Protein AF-A0A661JUB5-F1 (afdb_monomer_lite)

Sequence (202 aa):
MKERLVYLASSESVSDSGTFIKNIDVVDPITCIDLFFSATTGATSCVDHEIHDDISKIEVIDGGDVLHSVTMIEEQALNCFEKGRFPWFDFDEGASKSVKEGCHIMFGRGNRDQEINFRPTSFKNPQLRVTYSLTISATAGFATGTGAITAIAHVLEDVSGGHKGFLMTKEHYSYSTSANAHEYIDMPVDLPYRLVMIKALL

Radius of gyration: 18.05 Å; chains: 1; bounding box: 39×47×48 Å

Foldseek 3Di:
DDKDKDWQFDFAFDFLFDKDKTWPPDQFWFFKKKKKKKFWAAQAWAPPFDQQVQWQWKFKAFPPRTQAIDGSVVQQVVCCVLVVDGDDWADDGGGGDMTMDIGMDGFDSDLADLAGTDRCVVGDIIMIMIGGRWPDDNHHTGPGRGMTMIMMTTGDPPRPDHHPYTDYYDDDDDDDDDPPDDDDDDDDDPDDDPDDDDDDDD

Structure (mmCIF, N/CA/C/O backbone):
data_AF-A0A661JUB5-F1
#
_entry.id   AF-A0A661JUB5-F1
#
loop_
_atom_site.group_PDB
_atom_site.id
_atom_site.type_symbol
_atom_site.label_atom_id
_atom_site.label_alt_id
_atom_site.label_comp_id
_atom_site.label_asym_id
_atom_site.label_entity_id
_atom_site.label_seq_id
_atom_site.pdbx_PDB_ins_code
_atom_site.Cartn_x
_atom_site.Cartn_y
_atom_site.Cartn_z
_atom_site.occupancy
_atom_site.B_iso_or_equiv
_atom_site.auth_seq_id
_atom_site.auth_comp_id
_atom_site.auth_asym_id
_atom_site.auth_atom_id
_atom_site.pdbx_PDB_model_num
ATOM 1 N N . MET A 1 1 ? -26.013 10.893 5.322 1.00 67.75 1 MET A N 1
ATOM 2 C CA . MET A 1 1 ? -24.596 10.540 5.509 1.00 67.75 1 MET A CA 1
ATOM 3 C C . MET A 1 1 ? -23.874 10.797 4.207 1.00 67.75 1 MET A C 1
ATOM 5 O O . MET A 1 1 ? -24.318 10.280 3.182 1.00 67.75 1 MET A O 1
ATOM 9 N N . LYS A 1 2 ? -22.853 11.649 4.236 1.00 80.88 2 LYS A N 1
ATOM 10 C CA . LYS A 1 2 ? -22.099 12.035 3.046 1.00 80.88 2 LYS A CA 1
ATOM 11 C C . LYS A 1 2 ? -20.703 11.439 3.132 1.00 80.88 2 LYS A C 1
ATOM 13 O O . LYS A 1 2 ? -20.102 11.387 4.199 1.00 80.88 2 LYS A O 1
ATOM 18 N N . GLU A 1 3 ? -20.253 10.940 1.996 1.00 87.88 3 GLU A N 1
ATOM 19 C CA . GLU A 1 3 ? -18.897 10.461 1.790 1.00 87.88 3 GLU A CA 1
ATOM 20 C C . GLU A 1 3 ? -18.172 11.544 0.996 1.00 87.88 3 GLU A C 1
ATOM 22 O O . GLU A 1 3 ? -18.678 12.001 -0.035 1.00 87.88 3 GLU A O 1
ATOM 27 N N . ARG A 1 4 ? -17.025 11.981 1.505 1.00 92.12 4 ARG A N 1
ATOM 28 C CA . ARG A 1 4 ? -16.157 12.975 0.882 1.00 92.12 4 ARG A CA 1
ATOM 29 C C . ARG A 1 4 ? -14.854 12.299 0.484 1.00 92.12 4 ARG A C 1
ATOM 31 O O . ARG A 1 4 ? -14.267 11.564 1.269 1.00 92.12 4 ARG A O 1
ATOM 38 N N . LEU A 1 5 ? -14.394 12.568 -0.731 1.00 93.69 5 LEU A N 1
ATOM 39 C CA . LEU A 1 5 ? -13.093 12.106 -1.201 1.00 93.69 5 LEU A CA 1
ATOM 40 C C . LEU A 1 5 ? -12.051 13.183 -0.908 1.00 93.69 5 LEU A C 1
ATOM 42 O O . LEU A 1 5 ? -12.231 14.342 -1.288 1.00 93.69 5 LEU A O 1
ATOM 46 N N . VAL A 1 6 ? -10.978 12.804 -0.222 1.00 94.62 6 VAL A N 1
ATOM 47 C CA . VAL A 1 6 ? -9.874 13.702 0.128 1.00 94.62 6 VAL A CA 1
ATOM 48 C C . VAL A 1 6 ? -8.588 13.145 -0.456 1.00 94.62 6 VAL A C 1
ATOM 50 O O . VAL A 1 6 ? -8.184 12.032 -0.137 1.00 94.62 6 VAL A O 1
ATOM 53 N N . TYR A 1 7 ? -7.924 13.923 -1.304 1.00 95.31 7 TYR A N 1
ATOM 54 C CA . TYR A 1 7 ? -6.614 13.554 -1.827 1.00 95.31 7 TYR A CA 1
ATOM 55 C C . TYR A 1 7 ? -5.561 13.724 -0.732 1.00 95.31 7 TYR A C 1
ATOM 57 O O . TYR A 1 7 ? -5.307 14.838 -0.279 1.00 95.31 7 TYR A O 1
ATOM 65 N N . LEU A 1 8 ? -4.947 12.615 -0.328 1.00 94.12 8 LEU A N 1
ATOM 66 C CA . LEU A 1 8 ? -3.727 12.619 0.478 1.00 94.12 8 LEU A CA 1
ATOM 67 C C . LEU A 1 8 ? -2.516 12.901 -0.417 1.00 94.12 8 LEU A C 1
ATOM 69 O O . LEU A 1 8 ? -1.629 13.660 -0.043 1.00 94.12 8 LEU A O 1
ATOM 73 N N . ALA A 1 9 ? -2.510 12.330 -1.621 1.00 95.50 9 ALA A N 1
ATOM 74 C CA . ALA A 1 9 ? -1.521 12.590 -2.659 1.00 95.50 9 ALA A CA 1
ATOM 75 C C . ALA A 1 9 ? -2.222 12.635 -4.017 1.00 95.50 9 ALA A C 1
ATOM 77 O O . ALA A 1 9 ? -3.106 11.819 -4.286 1.00 95.50 9 ALA A O 1
ATOM 78 N N . SER A 1 10 ? -1.840 13.579 -4.873 1.00 95.19 10 SER A N 1
ATOM 79 C CA . SER A 1 10 ? -2.444 13.762 -6.196 1.00 95.19 10 SER A CA 1
ATOM 80 C C . SER A 1 10 ? -1.369 13.700 -7.270 1.00 95.19 10 SER A C 1
ATOM 82 O O . SER A 1 10 ? -0.794 14.730 -7.615 1.00 95.19 10 SER A O 1
ATOM 84 N N . SER A 1 11 ? -1.130 12.501 -7.807 1.00 93.75 11 SER A N 1
ATOM 85 C CA . SER A 1 11 ? -0.102 12.245 -8.822 1.00 93.75 11 SER A CA 1
ATOM 86 C C . SER A 1 11 ? 1.267 12.817 -8.431 1.00 93.75 11 SER A C 1
ATOM 88 O O . SER A 1 11 ? 1.934 13.465 -9.237 1.00 93.75 11 SER A O 1
ATOM 90 N N . GLU A 1 12 ? 1.669 12.614 -7.176 1.00 96.06 12 GLU A N 1
ATOM 91 C CA . GLU A 1 12 ? 2.968 13.070 -6.685 1.00 96.06 12 GLU A CA 1
ATOM 92 C C . GLU A 1 12 ? 4.067 12.221 -7.325 1.00 96.06 12 GLU A C 1
ATOM 94 O O . GLU A 1 12 ? 4.062 10.997 -7.191 1.00 96.06 12 GLU A O 1
ATOM 99 N N . SER A 1 13 ? 4.983 12.869 -8.047 1.00 96.31 13 SER A N 1
ATOM 100 C CA . SER A 1 13 ? 6.113 12.195 -8.683 1.00 96.31 13 SER A CA 1
ATOM 101 C C . SER A 1 13 ? 7.042 11.591 -7.639 1.00 96.31 13 SER A C 1
ATOM 103 O O . SER A 1 13 ? 7.341 12.214 -6.616 1.00 96.31 13 SER A O 1
ATOM 105 N N . VAL A 1 14 ? 7.530 10.395 -7.932 1.00 96.06 14 VAL A N 1
ATOM 106 C CA . VAL A 1 14 ? 8.456 9.654 -7.082 1.00 96.06 14 VAL A CA 1
ATOM 107 C C . VAL A 1 14 ? 9.719 9.281 -7.857 1.00 96.06 14 VAL A C 1
ATOM 109 O O . VAL A 1 14 ? 9.749 9.339 -9.086 1.00 96.06 14 VAL A O 1
ATOM 112 N N . SER A 1 15 ? 10.791 8.953 -7.136 1.00 96.44 15 SER A N 1
ATOM 113 C CA . SER A 1 15 ? 12.006 8.400 -7.738 1.00 96.44 15 SER A CA 1
ATOM 114 C C . SER A 1 15 ? 11.761 6.983 -8.264 1.00 96.44 15 SER A C 1
ATOM 116 O O . SER A 1 15 ? 10.687 6.420 -8.085 1.00 96.44 15 SER A O 1
ATOM 118 N N . ASP A 1 16 ? 12.769 6.389 -8.899 1.00 95.88 16 ASP A N 1
ATOM 119 C CA . ASP A 1 16 ? 12.678 5.009 -9.393 1.00 95.88 16 ASP A CA 1
ATOM 120 C C . ASP A 1 16 ? 12.630 3.987 -8.244 1.00 95.88 16 ASP A C 1
ATOM 122 O O . ASP A 1 16 ? 12.020 2.932 -8.360 1.00 95.88 16 ASP A O 1
ATOM 126 N N . SER A 1 17 ? 13.219 4.315 -7.095 1.00 97.06 17 SER A N 1
ATOM 127 C CA . SER A 1 17 ? 13.112 3.527 -5.869 1.00 97.06 17 SER A CA 1
ATOM 128 C C . SER A 1 17 ? 13.091 4.427 -4.641 1.00 97.06 17 SER A C 1
ATOM 130 O O . SER A 1 17 ? 13.597 5.557 -4.668 1.00 97.06 17 SER A O 1
ATOM 132 N N . GLY A 1 18 ? 12.481 3.942 -3.563 1.00 96.50 18 GLY A N 1
ATOM 133 C CA . GLY A 1 18 ? 12.435 4.646 -2.289 1.00 96.50 18 GLY A CA 1
ATOM 134 C C . GLY A 1 18 ? 11.194 4.327 -1.469 1.00 96.50 18 GLY A C 1
ATOM 135 O O . GLY A 1 18 ? 10.449 3.387 -1.737 1.00 96.50 18 GLY A O 1
ATOM 136 N N . THR A 1 19 ? 10.970 5.152 -0.450 1.00 97.12 19 THR A N 1
ATOM 137 C CA . THR A 1 19 ? 9.766 5.096 0.375 1.00 97.12 19 THR A CA 1
ATOM 138 C C . THR A 1 19 ? 9.049 6.431 0.282 1.00 97.12 19 THR A C 1
ATOM 140 O O . THR A 1 19 ? 9.564 7.463 0.714 1.00 97.12 19 THR A O 1
ATOM 143 N N . PHE A 1 20 ? 7.846 6.411 -0.278 1.00 96.75 20 PHE A N 1
ATOM 144 C CA . PHE A 1 20 ? 6.928 7.535 -0.223 1.00 96.75 20 PHE A CA 1
ATOM 145 C C . PHE A 1 20 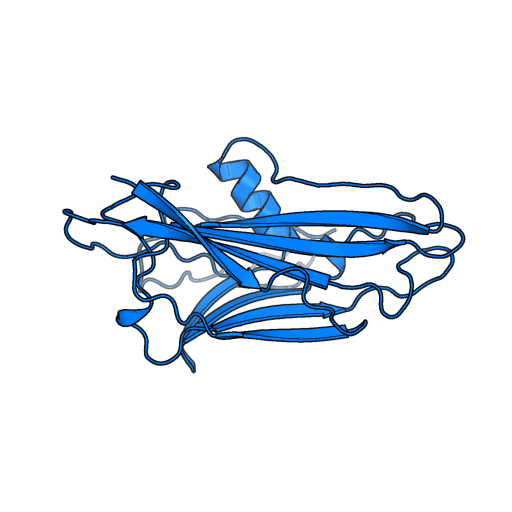? 6.308 7.595 1.168 1.00 96.75 20 PHE A C 1
ATOM 147 O O . PHE A 1 20 ? 5.826 6.582 1.670 1.00 96.75 20 PHE A O 1
ATOM 154 N N . ILE A 1 21 ? 6.326 8.770 1.793 1.00 96.31 21 ILE A N 1
ATOM 155 C CA . ILE A 1 21 ? 5.777 8.986 3.132 1.00 96.31 21 ILE A CA 1
ATOM 156 C C . ILE A 1 21 ? 4.825 10.173 3.063 1.00 96.31 21 ILE A C 1
ATOM 158 O O . ILE A 1 21 ? 5.231 11.278 2.700 1.00 96.31 21 ILE A O 1
ATOM 162 N N . LYS A 1 22 ? 3.571 9.956 3.463 1.00 95.75 22 LYS A N 1
ATOM 163 C CA . LYS A 1 22 ? 2.562 11.008 3.571 1.00 95.75 22 LYS A CA 1
ATOM 164 C C . LYS A 1 22 ? 1.885 10.964 4.931 1.00 95.75 22 LYS A C 1
ATOM 166 O O . LYS A 1 22 ? 1.398 9.918 5.346 1.00 95.75 22 LYS A O 1
ATOM 171 N N . ASN A 1 23 ? 1.820 12.104 5.609 1.00 94.62 23 ASN A N 1
ATOM 172 C CA . ASN A 1 23 ? 1.033 12.227 6.833 1.00 94.62 23 ASN A CA 1
ATOM 173 C C . ASN A 1 23 ? -0.466 12.196 6.502 1.00 94.62 23 ASN A C 1
ATOM 175 O O . ASN A 1 23 ? -0.904 12.741 5.485 1.00 94.62 23 ASN A O 1
ATOM 179 N N . ILE A 1 24 ? -1.250 11.551 7.363 1.00 93.38 24 ILE A N 1
ATOM 180 C CA . ILE A 1 24 ? -2.707 11.479 7.248 1.00 93.38 24 ILE A CA 1
ATOM 181 C C . ILE A 1 24 ? -3.306 12.567 8.145 1.00 93.38 24 ILE A C 1
ATOM 183 O O . ILE A 1 24 ? -3.726 12.311 9.269 1.00 93.38 24 ILE A O 1
ATOM 187 N N . ASP A 1 25 ? -3.369 13.794 7.628 1.00 89.06 25 ASP A N 1
ATOM 188 C CA . ASP A 1 25 ? -3.828 14.979 8.377 1.00 89.06 25 ASP A CA 1
ATOM 189 C C . ASP A 1 25 ? -5.365 15.165 8.358 1.00 89.06 25 ASP A C 1
ATOM 191 O O . ASP A 1 25 ? -5.893 16.262 8.553 1.00 89.06 25 ASP A O 1
ATOM 195 N N . VAL A 1 26 ? -6.116 14.096 8.082 1.00 90.44 26 VAL A N 1
ATOM 196 C CA . VAL A 1 26 ? -7.583 14.128 7.995 1.00 90.44 26 VAL A CA 1
ATOM 197 C C . VAL A 1 26 ? -8.188 13.993 9.392 1.00 90.44 26 VAL A C 1
ATOM 199 O O . VAL A 1 26 ? -7.844 13.091 10.140 1.00 90.44 26 VAL A O 1
ATOM 202 N N . VAL A 1 27 ? -9.121 14.874 9.748 1.00 89.94 27 VAL A N 1
ATOM 203 C CA . VAL A 1 27 ? -9.765 14.861 11.077 1.00 89.94 27 VAL A CA 1
ATOM 204 C C . VAL A 1 27 ? -10.902 13.838 11.154 1.00 89.94 27 VAL A C 1
ATOM 206 O O . VAL A 1 27 ? -11.081 13.150 12.161 1.00 89.94 27 VAL A O 1
ATOM 209 N N . ASP A 1 28 ? -11.680 13.760 10.083 1.00 91.62 28 ASP A N 1
ATOM 210 C CA . ASP A 1 28 ? -12.877 12.936 9.984 1.00 91.62 28 ASP A CA 1
ATOM 211 C C . ASP A 1 28 ? -12.535 11.437 9.804 1.00 91.62 28 ASP A C 1
ATOM 213 O O . ASP A 1 28 ? -11.459 11.102 9.298 1.00 91.62 28 ASP A O 1
ATOM 217 N N . PRO A 1 29 ? -13.438 10.508 10.174 1.00 93.00 29 PRO A N 1
ATOM 218 C CA . PRO A 1 29 ? -13.194 9.075 10.024 1.0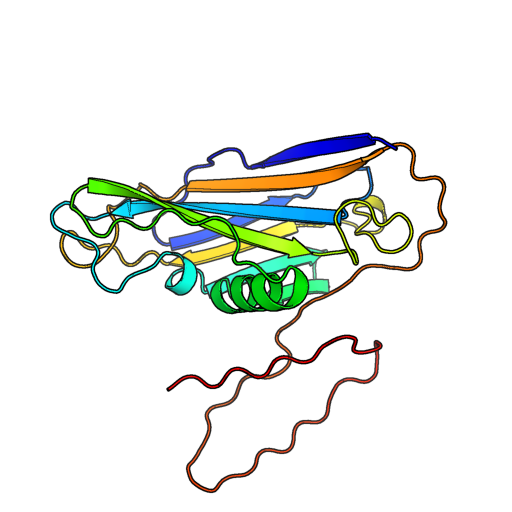0 93.00 29 PRO A CA 1
ATOM 219 C C . PRO A 1 29 ? -13.016 8.629 8.566 1.00 93.00 29 PRO A C 1
ATOM 221 O O . PRO A 1 29 ? -13.774 9.033 7.684 1.00 93.00 29 PRO A O 1
ATOM 224 N N . ILE A 1 30 ? -12.062 7.728 8.338 1.00 94.12 30 ILE A N 1
ATOM 225 C CA . ILE A 1 30 ? -11.708 7.151 7.040 1.00 94.12 30 ILE A CA 1
ATOM 226 C C . ILE A 1 30 ? -12.153 5.686 6.991 1.00 94.12 30 ILE A C 1
ATOM 228 O O . ILE A 1 30 ? -11.821 4.892 7.870 1.00 94.12 30 ILE A O 1
ATOM 232 N N . THR A 1 31 ? -12.876 5.292 5.946 1.00 93.12 31 THR A N 1
ATOM 233 C CA . THR A 1 31 ? -13.264 3.880 5.736 1.00 93.12 31 THR A CA 1
ATOM 234 C C . THR A 1 31 ? -12.336 3.131 4.796 1.00 93.12 31 THR A C 1
ATOM 236 O O . THR A 1 31 ? -12.202 1.915 4.913 1.00 93.12 31 THR A O 1
ATOM 239 N N . CYS A 1 32 ? -11.739 3.844 3.843 1.00 93.94 32 CYS A N 1
ATOM 240 C CA . CYS A 1 32 ? -10.899 3.281 2.794 1.00 93.94 32 CYS A CA 1
ATOM 241 C C . CYS A 1 32 ? -9.871 4.318 2.340 1.00 93.94 32 CYS A C 1
ATOM 243 O O . CYS A 1 32 ? -10.187 5.512 2.307 1.00 93.94 32 CYS A O 1
ATOM 245 N N . ILE A 1 33 ? -8.676 3.873 1.966 1.00 95.38 33 ILE A N 1
ATOM 246 C CA . ILE A 1 33 ? -7.741 4.667 1.167 1.00 95.38 33 ILE A CA 1
ATOM 247 C C . ILE A 1 33 ? -7.540 3.952 -0.162 1.00 95.38 33 ILE A C 1
ATOM 249 O O . ILE A 1 33 ? -7.014 2.843 -0.203 1.00 95.38 33 ILE A O 1
ATOM 253 N N . ASP A 1 34 ? -7.938 4.608 -1.242 1.00 95.31 34 ASP A N 1
ATOM 254 C CA . ASP A 1 34 ? -7.652 4.164 -2.597 1.00 95.31 34 ASP A CA 1
ATOM 255 C C . ASP A 1 34 ? -6.246 4.636 -2.958 1.00 95.31 34 ASP A C 1
ATOM 257 O O . ASP A 1 34 ? -5.981 5.840 -3.047 1.00 95.31 34 ASP A O 1
ATOM 261 N N . LEU A 1 35 ? -5.336 3.684 -3.129 1.00 96.31 35 LEU A N 1
ATOM 262 C CA . LEU A 1 35 ? -3.965 3.925 -3.544 1.00 96.31 35 LEU A CA 1
ATOM 263 C C . LEU A 1 35 ? -3.829 3.547 -5.012 1.00 96.31 35 LEU A C 1
ATOM 265 O O . LEU A 1 35 ? -4.222 2.458 -5.414 1.00 96.31 35 LEU A O 1
ATOM 269 N N . PHE A 1 36 ? -3.232 4.436 -5.793 1.00 96.38 36 PHE A N 1
ATOM 270 C CA . PHE A 1 36 ? -2.841 4.169 -7.162 1.00 96.38 36 PHE A CA 1
ATOM 271 C C . PHE A 1 36 ? -1.380 4.517 -7.378 1.00 96.38 36 PHE A C 1
ATOM 273 O O . PHE A 1 36 ? -0.925 5.588 -6.967 1.00 96.38 36 PHE A O 1
ATOM 280 N N . PHE A 1 37 ? -0.691 3.652 -8.104 1.00 96.12 37 PHE A N 1
ATOM 281 C CA . PHE A 1 37 ? 0.662 3.870 -8.572 1.00 96.12 37 PHE A CA 1
ATOM 282 C C . PHE A 1 37 ? 0.656 3.845 -10.098 1.00 96.12 37 PHE A C 1
ATOM 284 O O . PHE A 1 37 ? 0.048 2.969 -10.707 1.00 96.12 37 PHE A O 1
ATOM 291 N N . SER A 1 38 ? 1.294 4.829 -10.719 1.00 95.75 38 SER A N 1
ATOM 292 C CA . SER A 1 38 ? 1.460 4.903 -12.170 1.00 95.75 38 SER A CA 1
ATOM 293 C C . SER A 1 38 ? 2.928 4.984 -12.539 1.00 95.75 38 SER A C 1
ATOM 295 O O . SER A 1 38 ? 3.696 5.650 -11.847 1.00 95.75 38 SER A O 1
ATOM 297 N N . ALA A 1 39 ? 3.286 4.371 -13.657 1.00 95.50 39 ALA A N 1
ATOM 298 C CA . ALA A 1 39 ? 4.603 4.463 -14.268 1.00 95.50 39 ALA A CA 1
ATOM 299 C C . ALA A 1 39 ? 4.451 4.434 -15.795 1.00 95.50 39 ALA A C 1
ATOM 301 O O . ALA A 1 39 ? 3.386 4.110 -16.325 1.00 95.50 39 ALA A O 1
ATOM 302 N N . THR A 1 40 ? 5.498 4.815 -16.523 1.00 95.94 40 THR A N 1
ATOM 303 C CA . THR A 1 40 ? 5.542 4.655 -17.982 1.00 95.94 40 THR A CA 1
ATOM 304 C C . THR A 1 40 ? 6.436 3.474 -18.315 1.00 95.94 40 THR A C 1
ATOM 306 O O . THR A 1 40 ? 7.532 3.364 -17.771 1.00 95.94 40 THR A O 1
ATOM 309 N N . THR A 1 41 ? 5.998 2.600 -19.212 1.00 94.94 41 THR A N 1
ATOM 310 C CA . THR A 1 41 ? 6.809 1.488 -19.708 1.00 94.94 41 THR A CA 1
ATOM 311 C C . THR A 1 41 ? 8.045 1.977 -20.460 1.00 94.94 41 THR A C 1
ATOM 313 O O . THR A 1 41 ? 8.105 3.102 -20.971 1.00 94.94 41 THR A O 1
ATOM 316 N N . GLY A 1 42 ? 9.054 1.113 -20.544 1.00 92.88 42 GLY A N 1
ATOM 317 C CA . GLY A 1 42 ? 10.281 1.362 -21.282 1.00 92.88 42 GLY A CA 1
ATOM 318 C C . GLY A 1 42 ? 10.051 1.714 -22.755 1.00 92.88 42 GLY A C 1
ATOM 319 O O . GLY A 1 42 ? 8.988 1.504 -23.343 1.00 92.88 42 GLY A O 1
ATOM 320 N N . ALA A 1 43 ? 11.092 2.248 -23.392 1.00 92.94 43 ALA A N 1
ATOM 321 C CA . ALA A 1 43 ? 11.033 2.718 -24.777 1.00 92.94 43 ALA A CA 1
ATOM 322 C C . ALA A 1 43 ? 10.759 1.615 -25.825 1.00 92.94 43 ALA A C 1
ATOM 324 O O . ALA A 1 43 ? 10.490 1.937 -26.979 1.00 92.94 43 ALA A O 1
ATOM 325 N N . THR A 1 44 ? 10.843 0.337 -25.449 1.00 91.50 44 THR A N 1
ATOM 326 C CA . THR A 1 44 ? 10.618 -0.823 -26.329 1.00 91.50 44 THR A CA 1
ATOM 327 C C . THR A 1 44 ? 9.462 -1.690 -25.834 1.00 91.50 44 THR A C 1
ATOM 329 O O . THR A 1 44 ? 8.574 -2.008 -26.621 1.00 91.50 44 THR A O 1
ATOM 332 N N . SER A 1 45 ? 9.466 -2.064 -24.552 1.00 89.44 45 SER A N 1
ATOM 333 C CA . SER A 1 45 ? 8.434 -2.905 -23.930 1.00 89.44 45 SER A CA 1
ATOM 334 C C . SER A 1 45 ? 8.620 -2.989 -22.411 1.00 89.44 45 SER A C 1
ATOM 336 O O . SER A 1 45 ? 9.694 -2.662 -21.899 1.00 89.44 45 SER A O 1
ATOM 338 N N . CYS A 1 46 ? 7.591 -3.471 -21.714 1.00 88.50 46 CYS A N 1
ATOM 339 C CA . CYS A 1 46 ? 7.607 -3.818 -20.290 1.00 88.50 46 CYS A CA 1
ATOM 340 C C . CYS A 1 46 ? 6.939 -5.184 -20.097 1.00 88.50 46 CYS A C 1
ATOM 342 O O . CYS A 1 46 ? 5.789 -5.252 -19.691 1.00 88.50 46 CYS A O 1
ATOM 344 N N . VAL A 1 47 ? 7.633 -6.250 -20.504 1.00 87.00 47 VAL A N 1
ATOM 345 C CA . VAL A 1 47 ? 7.095 -7.619 -20.457 1.00 87.00 47 VAL A CA 1
ATOM 346 C C . VAL A 1 47 ? 7.317 -8.216 -19.072 1.00 87.00 47 VAL A C 1
ATOM 348 O O . VAL A 1 47 ? 8.455 -8.161 -18.594 1.00 87.00 47 VAL A O 1
ATOM 351 N N . ASP A 1 48 ? 6.276 -8.824 -18.496 1.00 84.88 48 ASP A N 1
ATOM 352 C CA . ASP A 1 48 ? 6.352 -9.608 -17.242 1.00 84.88 48 ASP A CA 1
ATOM 353 C C . ASP A 1 48 ? 6.909 -8.788 -16.059 1.00 84.88 48 ASP A C 1
ATOM 355 O O . ASP A 1 48 ? 7.736 -9.263 -15.287 1.00 84.88 48 ASP A O 1
ATOM 359 N N . HIS A 1 49 ? 6.559 -7.498 -16.018 1.00 87.00 49 HIS A N 1
ATOM 360 C CA . HIS A 1 49 ? 6.953 -6.557 -14.966 1.00 87.00 49 HIS A CA 1
ATOM 361 C C . HIS A 1 49 ? 5.787 -5.616 -14.659 1.00 87.00 49 HIS A C 1
ATOM 363 O O . HIS A 1 49 ? 5.700 -4.500 -15.182 1.00 87.00 49 HIS A O 1
ATOM 369 N N . GLU A 1 50 ? 4.865 -6.084 -13.829 1.00 90.44 50 GLU A N 1
ATOM 370 C CA . GLU A 1 50 ? 3.757 -5.304 -13.302 1.00 90.44 50 GLU A CA 1
ATOM 371 C C . GLU A 1 50 ? 4.182 -4.434 -12.108 1.00 90.44 50 GLU A C 1
ATOM 373 O O . GLU A 1 50 ? 5.108 -4.735 -11.355 1.00 90.44 50 GLU A O 1
ATOM 378 N N . ILE A 1 51 ? 3.472 -3.325 -11.894 1.00 92.69 51 ILE A N 1
ATOM 379 C CA . ILE A 1 51 ? 3.795 -2.365 -10.831 1.00 92.69 51 ILE A CA 1
ATOM 380 C C . ILE A 1 51 ? 3.604 -2.997 -9.443 1.00 92.69 51 ILE A C 1
ATOM 382 O O . ILE A 1 51 ? 4.328 -2.657 -8.505 1.00 92.69 51 ILE A O 1
ATOM 386 N N . HIS A 1 52 ? 2.629 -3.898 -9.285 1.00 93.12 52 HIS A N 1
ATOM 387 C CA . HIS A 1 52 ? 2.362 -4.537 -7.994 1.00 93.12 52 HIS A CA 1
ATOM 388 C C . HIS A 1 52 ? 3.498 -5.435 -7.494 1.00 93.12 52 HIS A C 1
ATOM 390 O O . HIS A 1 52 ? 3.584 -5.646 -6.280 1.00 93.12 52 HIS A O 1
ATOM 396 N N . ASP A 1 53 ? 4.372 -5.907 -8.385 1.00 91.75 53 ASP A N 1
ATOM 397 C CA . ASP A 1 53 ? 5.558 -6.689 -8.025 1.00 91.75 53 ASP A CA 1
ATOM 398 C C . ASP A 1 53 ? 6.717 -5.797 -7.557 1.00 91.75 53 ASP A C 1
ATOM 400 O O . ASP A 1 53 ? 7.454 -6.154 -6.635 1.00 91.75 53 ASP A O 1
ATOM 404 N N . ASP A 1 54 ? 6.813 -4.581 -8.099 1.00 93.50 54 ASP A N 1
ATOM 405 C CA . ASP A 1 54 ? 7.819 -3.585 -7.714 1.00 93.50 54 ASP A CA 1
ATOM 406 C C . ASP A 1 54 ? 7.460 -2.826 -6.412 1.00 93.50 54 ASP A C 1
ATOM 408 O O . ASP A 1 54 ? 8.279 -2.069 -5.872 1.00 93.50 54 ASP A O 1
ATOM 412 N N . ILE A 1 55 ? 6.248 -3.014 -5.867 1.00 95.25 55 ILE A N 1
ATOM 413 C CA . ILE A 1 55 ? 5.793 -2.405 -4.603 1.00 95.25 55 ILE A CA 1
ATOM 414 C C . ILE A 1 55 ? 5.878 -3.419 -3.463 1.00 95.25 55 ILE A C 1
ATOM 416 O O . ILE A 1 55 ? 4.956 -4.183 -3.161 1.00 95.25 55 ILE A O 1
ATOM 420 N N . SER A 1 56 ? 7.005 -3.359 -2.759 1.00 94.50 56 SER A N 1
ATOM 421 C CA . SER A 1 56 ? 7.355 -4.320 -1.718 1.00 94.50 56 SER A CA 1
ATOM 422 C C . SER A 1 56 ? 6.565 -4.152 -0.422 1.00 94.50 56 SER A C 1
ATOM 424 O O . SER A 1 56 ? 6.470 -5.102 0.351 1.00 94.50 56 SER A O 1
ATOM 426 N N . LYS A 1 57 ? 6.056 -2.952 -0.108 1.00 95.88 57 LYS A N 1
ATOM 427 C CA . LYS A 1 57 ? 5.303 -2.737 1.138 1.00 95.88 57 LYS A CA 1
ATOM 428 C C . LYS A 1 57 ? 4.389 -1.515 1.077 1.00 95.88 57 LYS A C 1
ATOM 430 O O . LYS A 1 57 ? 4.826 -0.423 0.715 1.00 95.88 57 LYS A O 1
ATOM 435 N N . ILE A 1 58 ? 3.148 -1.694 1.512 1.00 96.75 58 ILE A N 1
ATOM 436 C CA . ILE A 1 58 ? 2.155 -0.651 1.769 1.00 96.75 58 ILE A CA 1
ATOM 437 C C . ILE A 1 58 ? 1.847 -0.676 3.260 1.00 96.75 58 ILE A C 1
ATOM 439 O O . ILE A 1 58 ? 1.404 -1.697 3.790 1.00 96.75 58 ILE A O 1
ATOM 443 N N . GLU A 1 59 ? 2.068 0.449 3.934 1.00 96.62 59 GLU A N 1
ATOM 444 C CA . GLU A 1 59 ? 1.931 0.538 5.380 1.00 96.62 59 GLU A CA 1
ATOM 445 C C . GLU A 1 59 ? 1.155 1.765 5.826 1.00 96.62 59 GLU A C 1
ATOM 447 O O . GLU A 1 59 ? 1.288 2.862 5.282 1.00 96.62 59 GLU A O 1
ATOM 452 N N . VAL A 1 60 ? 0.386 1.579 6.891 1.00 95.62 60 VAL A N 1
ATOM 453 C CA . VAL A 1 60 ? -0.220 2.666 7.653 1.00 95.62 60 VAL A CA 1
ATOM 454 C C . VAL A 1 60 ? 0.298 2.527 9.066 1.00 95.62 60 VAL A C 1
ATOM 456 O O . VAL A 1 60 ? 0.084 1.493 9.700 1.00 95.62 60 VAL A O 1
ATOM 459 N N . ILE A 1 61 ? 1.015 3.537 9.540 1.00 95.31 61 ILE A N 1
ATOM 460 C CA . ILE A 1 61 ? 1.709 3.478 10.824 1.00 95.31 61 ILE A CA 1
ATOM 461 C C . ILE A 1 61 ? 1.437 4.726 11.658 1.00 95.31 61 ILE A C 1
ATOM 463 O O . ILE A 1 61 ? 1.223 5.800 11.104 1.00 95.31 61 ILE A O 1
ATOM 467 N N . ASP A 1 62 ? 1.516 4.608 12.978 1.00 92.44 62 ASP A N 1
ATOM 468 C CA . ASP A 1 62 ? 1.586 5.738 13.904 1.00 92.44 62 ASP A CA 1
ATOM 469 C C . ASP A 1 62 ? 2.846 5.614 14.768 1.00 92.44 62 ASP A C 1
ATOM 471 O O . ASP A 1 62 ? 2.898 4.865 15.743 1.00 92.44 62 ASP A O 1
ATOM 475 N N . GLY A 1 63 ? 3.912 6.318 14.382 1.00 86.94 63 GLY A N 1
ATOM 476 C CA . GLY A 1 63 ? 5.203 6.220 15.065 1.00 86.94 63 GLY A CA 1
ATOM 477 C C . GLY A 1 63 ? 5.799 4.808 14.997 1.00 86.94 63 GLY A C 1
ATOM 478 O O . GLY A 1 63 ? 6.392 4.447 13.983 1.00 86.94 63 GLY A O 1
ATOM 479 N N . GLY A 1 64 ? 5.694 4.049 16.094 1.00 85.94 64 GLY A N 1
ATOM 480 C CA . GLY A 1 64 ? 6.139 2.651 16.185 1.00 85.94 64 GLY A CA 1
ATOM 481 C C . GLY A 1 64 ? 5.022 1.622 15.989 1.00 85.94 64 GLY A C 1
ATOM 482 O O . GLY A 1 64 ? 5.316 0.446 15.778 1.00 85.94 64 GLY A O 1
ATOM 483 N N . ASP A 1 65 ? 3.760 2.052 16.026 1.00 89.81 65 ASP A N 1
ATOM 484 C CA . ASP A 1 65 ? 2.615 1.161 15.896 1.00 89.81 65 ASP A CA 1
ATOM 485 C C . ASP A 1 65 ? 2.271 0.984 14.420 1.00 89.81 65 ASP A C 1
ATOM 487 O O . ASP A 1 65 ? 1.778 1.890 13.746 1.00 89.81 65 ASP A O 1
ATOM 491 N N . VAL A 1 66 ? 2.530 -0.210 13.901 1.00 92.31 66 VAL A N 1
ATOM 492 C CA . VAL A 1 66 ? 2.090 -0.596 12.561 1.00 92.31 66 VAL A CA 1
ATOM 493 C C . VAL A 1 66 ? 0.608 -0.925 12.637 1.00 92.31 66 VAL A C 1
ATOM 495 O O . VAL A 1 66 ? 0.215 -1.759 13.447 1.00 92.31 66 VAL A O 1
ATOM 498 N N . LEU A 1 67 ? -0.227 -0.300 11.814 1.00 92.81 67 LEU A N 1
ATOM 499 C CA . LEU A 1 67 ? -1.677 -0.531 11.778 1.00 92.81 67 LEU A CA 1
ATOM 500 C C . LEU A 1 67 ? -2.064 -1.397 10.577 1.00 92.81 67 LEU A C 1
ATOM 502 O O . LEU A 1 67 ? -2.893 -2.292 10.699 1.00 92.81 67 LEU A O 1
ATOM 506 N N . HIS A 1 68 ? -1.396 -1.192 9.448 1.00 95.50 68 HIS A N 1
ATOM 507 C CA . HIS A 1 68 ? -1.544 -1.979 8.226 1.00 95.50 68 HIS A CA 1
ATOM 508 C C . HIS A 1 68 ? -0.159 -2.209 7.631 1.00 95.50 68 HIS A C 1
ATOM 510 O O . HIS A 1 68 ? 0.635 -1.269 7.637 1.00 95.50 68 HIS A O 1
ATOM 516 N N . SER A 1 69 ? 0.157 -3.417 7.165 1.00 95.75 69 SER A N 1
ATOM 517 C CA . SER A 1 69 ? 1.442 -3.704 6.504 1.00 95.75 69 SER A CA 1
ATOM 518 C C . SER A 1 69 ? 1.369 -4.982 5.673 1.00 95.75 69 SER A C 1
ATOM 520 O O . SER A 1 69 ? 1.385 -6.087 6.221 1.00 95.75 69 SER A O 1
ATOM 522 N N . VAL A 1 70 ? 1.295 -4.823 4.353 1.00 95.12 70 VAL A N 1
ATOM 523 C CA . VAL A 1 70 ? 1.269 -5.916 3.364 1.00 95.12 70 VAL A CA 1
ATOM 524 C C . VAL A 1 70 ? 1.923 -5.476 2.052 1.00 95.12 70 VAL A C 1
ATOM 526 O O . VAL A 1 70 ? 2.182 -4.289 1.849 1.00 95.12 70 VAL A O 1
ATOM 529 N N . THR A 1 71 ? 2.209 -6.418 1.158 1.00 95.12 71 THR A N 1
ATOM 530 C CA . THR A 1 71 ? 2.634 -6.124 -0.225 1.00 95.12 71 THR A CA 1
ATOM 531 C C . THR A 1 71 ? 1.450 -5.681 -1.097 1.00 95.12 71 THR A C 1
ATOM 533 O O . THR A 1 71 ? 0.293 -5.937 -0.752 1.00 95.12 71 THR A O 1
ATOM 536 N N . MET A 1 72 ? 1.697 -5.032 -2.245 1.00 94.19 72 MET A N 1
ATOM 537 C CA . MET A 1 72 ? 0.588 -4.607 -3.118 1.00 94.19 72 MET A CA 1
ATOM 538 C C . MET A 1 72 ? -0.198 -5.793 -3.679 1.00 94.19 72 MET A C 1
ATOM 540 O O . MET A 1 72 ? -1.427 -5.755 -3.682 1.00 94.19 72 MET A O 1
ATOM 544 N N . ILE A 1 73 ? 0.487 -6.867 -4.078 1.00 92.69 73 ILE A N 1
ATOM 545 C CA . ILE A 1 73 ? -0.163 -8.088 -4.566 1.00 92.69 73 ILE A CA 1
ATOM 546 C C . ILE A 1 73 ? -1.069 -8.733 -3.500 1.00 92.69 73 ILE A C 1
ATOM 548 O O . ILE A 1 73 ? -2.164 -9.203 -3.807 1.00 92.69 73 ILE A O 1
ATOM 552 N N . GLU A 1 74 ? -0.662 -8.715 -2.227 1.00 93.81 74 GLU A N 1
ATOM 553 C CA . GLU A 1 74 ? -1.489 -9.207 -1.117 1.00 93.81 74 GLU A CA 1
ATOM 554 C C . GLU A 1 74 ? -2.710 -8.320 -0.884 1.00 93.81 74 GLU A C 1
ATOM 556 O O . GLU A 1 74 ? -3.807 -8.839 -0.674 1.00 93.81 74 GLU A O 1
ATOM 561 N N . GLU A 1 75 ? -2.551 -6.997 -0.975 1.00 94.69 75 GLU A N 1
ATOM 562 C CA . GLU A 1 75 ? -3.671 -6.064 -0.848 1.00 94.69 75 GLU A CA 1
ATOM 563 C C . GLU A 1 75 ? -4.673 -6.237 -1.998 1.00 94.69 75 GLU A C 1
ATOM 565 O O . GLU A 1 75 ? -5.881 -6.303 -1.772 1.00 94.69 75 GLU A O 1
ATOM 570 N N . GLN A 1 76 ? -4.197 -6.383 -3.237 1.00 94.19 76 GLN A N 1
ATOM 571 C CA . GLN A 1 76 ? -5.052 -6.648 -4.397 1.00 94.19 76 GLN A CA 1
ATOM 572 C C . GLN A 1 76 ? -5.792 -7.988 -4.262 1.00 94.19 76 GLN A C 1
ATOM 574 O O . GLN A 1 76 ? -6.990 -8.064 -4.561 1.00 94.19 76 GLN A O 1
ATOM 579 N N . ALA A 1 77 ? -5.119 -9.030 -3.763 1.00 93.06 77 ALA A N 1
ATOM 580 C CA . ALA A 1 77 ? -5.742 -10.320 -3.478 1.00 93.06 77 ALA A CA 1
ATOM 581 C C . ALA A 1 77 ? -6.817 -10.200 -2.385 1.00 93.06 77 ALA A C 1
ATOM 583 O O . ALA A 1 77 ? -7.929 -10.714 -2.554 1.00 93.06 77 ALA A O 1
ATOM 584 N N . LEU A 1 78 ? -6.528 -9.473 -1.300 1.00 93.19 78 LEU A N 1
ATOM 585 C CA . LEU A 1 78 ? -7.494 -9.179 -0.241 1.00 93.19 78 LEU A CA 1
ATOM 586 C C . LEU A 1 78 ? -8.703 -8.416 -0.792 1.00 93.19 78 LEU A C 1
ATOM 588 O O . LEU A 1 78 ? -9.846 -8.772 -0.509 1.00 93.19 78 LEU A O 1
ATOM 592 N N . ASN A 1 79 ? -8.474 -7.397 -1.618 1.00 93.12 79 ASN A N 1
ATOM 593 C CA . ASN A 1 79 ? -9.538 -6.618 -2.247 1.00 93.12 79 ASN A CA 1
ATOM 594 C C . ASN A 1 79 ? -10.430 -7.482 -3.139 1.00 93.12 79 ASN A C 1
ATOM 596 O O . ASN A 1 79 ? -11.654 -7.342 -3.094 1.00 93.12 79 ASN A O 1
ATOM 600 N N . CYS A 1 80 ? -9.830 -8.388 -3.914 1.00 92.50 80 CYS A N 1
ATOM 601 C CA . CYS A 1 80 ? -10.560 -9.344 -4.735 1.00 92.50 80 CYS A CA 1
ATOM 602 C C . CYS A 1 80 ? -11.429 -10.267 -3.871 1.00 92.50 80 CYS A C 1
ATOM 604 O O . CYS A 1 80 ? -12.615 -10.441 -4.160 1.00 92.50 80 CYS A O 1
ATOM 606 N N . PHE A 1 81 ? -10.880 -10.778 -2.765 1.00 91.69 81 PHE A N 1
ATOM 607 C CA . PHE A 1 81 ? -11.611 -11.630 -1.829 1.00 91.69 81 PHE A CA 1
ATOM 608 C C . PHE A 1 81 ? -12.771 -10.896 -1.139 1.00 91.69 81 PHE A C 1
ATOM 610 O O . PHE A 1 81 ? -13.886 -11.412 -1.081 1.00 91.69 81 PHE A O 1
ATOM 617 N N . GLU A 1 82 ? -12.545 -9.679 -0.638 1.00 89.81 82 GLU A N 1
ATOM 618 C CA . GLU A 1 82 ? -13.562 -8.933 0.111 1.00 89.81 82 GLU A CA 1
ATOM 619 C C . GLU A 1 82 ? -14.640 -8.300 -0.777 1.00 89.81 82 GLU A C 1
ATOM 621 O O . GLU A 1 82 ? -15.813 -8.272 -0.398 1.00 89.81 82 GLU A O 1
ATOM 626 N N . LYS A 1 83 ? -14.267 -7.761 -1.945 1.00 86.44 83 LYS A N 1
ATOM 627 C CA . LYS A 1 83 ? -15.194 -7.046 -2.841 1.00 86.44 83 LYS A CA 1
ATOM 628 C C . LYS A 1 83 ? -15.735 -7.922 -3.975 1.00 86.44 83 LYS A C 1
ATOM 630 O O . LYS A 1 83 ? -16.620 -7.470 -4.702 1.00 86.44 83 LYS A O 1
ATOM 635 N N . GLY A 1 84 ? -15.210 -9.137 -4.153 1.00 87.62 84 GLY A N 1
ATOM 636 C CA . GLY A 1 84 ? -15.578 -10.049 -5.243 1.00 87.62 84 GLY A CA 1
ATOM 637 C C . GLY A 1 84 ? -15.161 -9.557 -6.633 1.00 87.62 84 GLY A C 1
ATOM 638 O O . GLY A 1 84 ? -15.673 -10.043 -7.640 1.00 87.62 84 GLY A O 1
ATOM 639 N N . ARG A 1 85 ? -14.285 -8.551 -6.699 1.00 87.81 85 ARG A N 1
ATOM 640 C CA . ARG A 1 85 ? -13.763 -7.970 -7.936 1.00 87.81 85 ARG A CA 1
ATOM 641 C C . ARG A 1 85 ? -12.376 -7.409 -7.691 1.00 87.81 85 ARG A C 1
ATOM 643 O O . ARG A 1 85 ? -12.102 -6.896 -6.606 1.00 87.81 85 ARG A O 1
ATOM 650 N N . PHE A 1 86 ? -11.546 -7.451 -8.718 1.00 87.88 86 PHE A N 1
ATOM 651 C CA . PHE A 1 86 ? -10.248 -6.810 -8.669 1.00 87.88 86 PHE A CA 1
ATOM 652 C C . PHE A 1 86 ? -10.363 -5.276 -8.556 1.00 87.88 86 PHE A C 1
ATOM 654 O O . PHE A 1 86 ? -11.350 -4.698 -9.036 1.00 87.88 86 PHE A O 1
ATOM 661 N N . PRO A 1 87 ? -9.379 -4.616 -7.917 1.00 89.81 87 PRO A N 1
ATOM 662 C CA . PRO A 1 87 ? -9.217 -3.171 -8.018 1.00 89.81 87 PRO A CA 1
ATOM 663 C C . PRO A 1 87 ? -8.931 -2.739 -9.465 1.00 89.81 87 PRO A C 1
ATOM 665 O O . PRO A 1 87 ? -8.790 -3.555 -10.373 1.00 89.81 87 PRO A O 1
ATOM 668 N N . TRP A 1 88 ? -8.946 -1.430 -9.706 1.00 87.94 88 TRP A N 1
ATOM 669 C CA . TRP A 1 88 ? -8.742 -0.896 -11.051 1.00 87.94 88 TRP A CA 1
ATOM 670 C C . TRP A 1 88 ? -7.272 -1.025 -11.472 1.00 87.94 88 TRP A C 1
ATOM 672 O O . TRP A 1 88 ? -6.379 -0.635 -10.717 1.00 87.94 88 TRP A O 1
ATOM 682 N N . PHE A 1 89 ? -7.054 -1.513 -12.692 1.00 89.31 89 PHE A N 1
ATOM 683 C CA . PHE A 1 89 ? -5.745 -1.627 -13.329 1.00 89.31 89 PHE A CA 1
ATOM 684 C C . PHE A 1 89 ? -5.829 -1.188 -14.788 1.00 89.31 89 PHE A C 1
ATOM 686 O O . PHE A 1 89 ? -6.853 -1.392 -15.446 1.00 89.31 89 PHE A O 1
ATOM 693 N N . ASP A 1 90 ? -4.727 -0.646 -15.281 1.00 90.06 90 ASP A N 1
ATOM 694 C CA . ASP A 1 90 ? -4.462 -0.361 -16.681 1.00 90.06 90 ASP A CA 1
ATOM 695 C C . ASP A 1 90 ? -3.107 -0.975 -17.037 1.00 90.06 90 ASP A C 1
ATOM 697 O O . ASP A 1 90 ? -2.059 -0.455 -16.642 1.00 90.06 90 ASP A O 1
ATOM 701 N N . PHE A 1 91 ? -3.167 -2.125 -17.713 1.00 86.00 91 PHE A N 1
ATOM 702 C CA . PHE A 1 91 ? -2.015 -2.914 -18.134 1.00 86.00 91 PHE A CA 1
ATOM 703 C C . PHE A 1 91 ? -1.783 -2.726 -19.632 1.00 86.00 91 PHE A C 1
ATOM 705 O O . PHE A 1 91 ? -2.652 -3.032 -20.451 1.00 86.00 91 PHE A O 1
ATOM 712 N N . ASP A 1 92 ? -0.590 -2.268 -19.991 1.00 90.00 92 ASP A N 1
ATOM 713 C CA . ASP A 1 92 ? -0.120 -2.194 -21.371 1.00 90.00 92 ASP A CA 1
ATOM 714 C C . ASP A 1 92 ? 1.397 -2.395 -21.368 1.00 90.00 92 ASP A C 1
ATOM 716 O O . ASP A 1 92 ? 2.139 -1.568 -20.848 1.00 90.00 92 ASP A O 1
ATOM 720 N N . GLU A 1 93 ? 1.864 -3.499 -21.945 1.00 90.25 93 GLU A N 1
ATOM 721 C CA . GLU A 1 93 ? 3.293 -3.829 -22.029 1.00 90.25 93 GLU A CA 1
ATOM 722 C C . GLU A 1 93 ? 3.991 -3.157 -23.228 1.00 90.25 93 GLU A C 1
ATOM 724 O O . GLU A 1 93 ? 5.197 -3.330 -23.443 1.00 90.25 93 GLU A O 1
ATOM 729 N N . GLY A 1 94 ? 3.242 -2.410 -24.048 1.00 89.38 94 GLY A N 1
ATOM 730 C CA . GLY A 1 94 ? 3.748 -1.730 -25.232 1.00 89.38 94 GLY A CA 1
ATOM 731 C C . GLY A 1 94 ? 4.743 -0.616 -24.903 1.00 89.38 94 GLY A C 1
ATOM 732 O O . GLY A 1 94 ? 4.791 -0.094 -23.793 1.00 89.38 94 GLY A O 1
ATOM 733 N N . ALA A 1 95 ? 5.539 -0.211 -25.894 1.00 92.94 95 ALA A N 1
ATOM 734 C CA . ALA A 1 95 ? 6.532 0.852 -25.749 1.00 92.94 95 ALA A CA 1
ATOM 735 C C . ALA A 1 95 ? 5.924 2.202 -25.320 1.00 92.94 95 ALA A C 1
ATOM 737 O O . ALA A 1 95 ? 5.011 2.711 -25.981 1.00 92.94 95 ALA A O 1
ATOM 738 N N . SER A 1 96 ? 6.522 2.840 -24.305 1.00 93.88 96 SER A N 1
ATOM 739 C CA . SER A 1 96 ? 6.209 4.219 -23.875 1.00 93.88 96 SER A CA 1
ATOM 740 C C . SER A 1 96 ? 4.729 4.455 -23.544 1.00 93.88 96 SER A C 1
ATOM 742 O O . SER A 1 96 ? 4.140 5.477 -23.909 1.00 93.88 96 SER A O 1
ATOM 744 N N . LYS A 1 97 ? 4.114 3.485 -22.876 1.00 94.50 97 LYS A N 1
ATOM 745 C CA . LYS A 1 97 ? 2.722 3.502 -22.430 1.00 94.50 97 LYS A CA 1
ATOM 746 C C . LYS A 1 97 ? 2.660 3.870 -20.964 1.00 94.50 97 LYS A C 1
ATOM 748 O O . LYS A 1 97 ? 3.480 3.419 -20.175 1.00 94.50 97 LYS A O 1
ATOM 753 N N . SER A 1 98 ? 1.703 4.717 -20.601 1.00 93.12 98 SER A N 1
ATOM 754 C CA . SER A 1 98 ? 1.433 4.993 -19.194 1.00 93.12 98 SER A CA 1
ATOM 755 C C . SER A 1 98 ? 0.524 3.893 -18.676 1.00 93.12 98 SER A C 1
ATOM 757 O O . SER A 1 98 ? -0.570 3.718 -19.199 1.00 93.12 98 SER A O 1
ATOM 759 N N . VAL A 1 99 ? 0.999 3.179 -17.665 1.00 94.50 99 VAL A N 1
ATOM 760 C CA . VAL A 1 99 ? 0.257 2.138 -16.961 1.00 94.50 99 VAL A CA 1
ATOM 761 C C . VAL A 1 99 ? -0.018 2.588 -15.538 1.00 94.50 99 VAL A C 1
ATOM 763 O O . VAL A 1 99 ? 0.681 3.451 -14.986 1.00 94.50 99 VAL A O 1
ATOM 766 N N . LYS A 1 100 ? -1.076 2.044 -14.943 1.00 95.12 100 LYS A N 1
ATOM 767 C CA . LYS A 1 100 ? -1.487 2.430 -13.598 1.00 95.12 100 LYS A CA 1
ATOM 768 C C . LYS A 1 100 ? -2.206 1.285 -12.912 1.00 95.12 100 LYS A C 1
ATOM 770 O O . LYS A 1 100 ? -3.142 0.709 -13.450 1.00 95.12 100 LYS A O 1
ATOM 775 N N . GLU A 1 101 ? -1.829 1.029 -11.674 1.00 95.38 101 GLU A N 1
ATOM 776 C CA . GLU A 1 101 ? -2.423 -0.008 -10.845 1.00 95.38 101 GLU A CA 1
ATOM 777 C C . GLU A 1 101 ? -2.922 0.570 -9.535 1.00 95.38 101 GLU A C 1
ATOM 779 O O . GLU A 1 101 ? -2.391 1.565 -9.035 1.00 95.38 101 GLU A O 1
ATOM 784 N N . GLY A 1 102 ? -3.967 -0.041 -8.986 1.00 94.88 102 GLY A N 1
ATOM 785 C CA . GLY A 1 102 ? -4.567 0.393 -7.738 1.00 94.88 102 GLY A CA 1
ATOM 786 C C . GLY A 1 102 ? -4.790 -0.727 -6.736 1.00 94.88 102 GLY A C 1
ATOM 787 O O . GLY A 1 102 ? -4.840 -1.908 -7.076 1.00 94.88 102 GLY A O 1
ATOM 788 N N . CYS A 1 103 ? -4.969 -0.324 -5.486 1.00 95.31 103 CYS A N 1
ATOM 789 C CA . CYS A 1 103 ? -5.472 -1.150 -4.399 1.00 95.31 103 CYS A CA 1
ATOM 790 C C . CYS A 1 103 ? -6.263 -0.280 -3.406 1.00 95.31 103 CYS A C 1
ATOM 792 O O . CYS A 1 103 ? -6.178 0.949 -3.405 1.00 95.31 103 CYS A O 1
ATOM 794 N N . HIS A 1 104 ? -7.050 -0.925 -2.558 1.00 94.44 104 HIS A N 1
ATOM 795 C CA . HIS A 1 104 ? -7.956 -0.314 -1.597 1.00 94.44 104 HIS A CA 1
ATOM 796 C C . HIS A 1 104 ? -7.561 -0.753 -0.191 1.00 94.44 104 HIS A C 1
ATOM 798 O O . HIS A 1 104 ? -7.826 -1.889 0.180 1.00 94.44 104 HIS A O 1
ATOM 804 N N . ILE A 1 105 ? -6.995 0.144 0.610 1.00 95.00 105 ILE A N 1
ATOM 805 C CA . ILE A 1 105 ? -6.687 -0.133 2.016 1.00 95.00 105 ILE A CA 1
ATOM 806 C C . ILE A 1 105 ? -7.983 0.008 2.816 1.00 95.00 105 ILE A C 1
ATOM 808 O O . ILE A 1 105 ? -8.474 1.121 3.026 1.00 95.00 105 ILE A O 1
ATOM 812 N N . MET A 1 106 ? -8.563 -1.115 3.235 1.00 92.62 106 MET A N 1
ATOM 813 C CA . MET A 1 106 ? -9.893 -1.167 3.850 1.00 92.62 106 MET A CA 1
ATOM 814 C C . MET A 1 106 ? -9.811 -1.138 5.382 1.00 92.62 106 MET A C 1
ATOM 816 O O . MET A 1 106 ? -9.345 -2.084 6.009 1.00 92.62 106 MET A O 1
ATOM 820 N N . PHE A 1 107 ? -10.346 -0.085 6.005 1.00 93.12 107 PHE A N 1
ATOM 821 C CA . PHE A 1 107 ? -10.412 0.037 7.471 1.00 93.12 107 PHE A CA 1
ATOM 822 C C . PHE A 1 107 ? -11.781 -0.318 8.059 1.00 93.12 107 PHE A C 1
ATOM 824 O O . PHE A 1 107 ? -11.920 -0.444 9.277 1.00 93.12 107 PHE A O 1
ATOM 831 N N . GLY A 1 108 ? -12.804 -0.453 7.215 1.00 88.75 108 GLY A N 1
ATOM 832 C CA . GLY A 1 108 ? -14.168 -0.813 7.598 1.00 88.75 108 GLY A CA 1
ATOM 833 C C . GLY A 1 108 ? -14.701 -1.993 6.791 1.00 88.75 108 GLY A C 1
ATOM 834 O O . GLY A 1 108 ? -14.099 -2.406 5.804 1.00 88.75 108 GLY A O 1
ATOM 835 N N . ARG A 1 109 ? -15.877 -2.521 7.160 1.00 86.19 109 ARG A N 1
ATOM 836 C CA . ARG A 1 109 ? -16.523 -3.619 6.400 1.00 86.19 109 ARG A CA 1
ATOM 837 C C . ARG A 1 109 ? -17.018 -3.177 5.017 1.00 86.19 109 ARG A C 1
ATOM 839 O O . ARG A 1 109 ? -17.405 -4.003 4.197 1.00 86.19 109 ARG A O 1
ATOM 846 N N . GLY A 1 110 ? -17.050 -1.871 4.775 1.00 83.25 110 GLY A N 1
ATOM 847 C CA . GLY A 1 110 ? -17.403 -1.249 3.510 1.00 83.25 110 GLY A CA 1
ATOM 848 C C . GLY A 1 110 ? -17.218 0.265 3.580 1.00 83.25 110 GLY A C 1
ATOM 849 O O . GLY A 1 110 ? -16.936 0.822 4.640 1.00 83.25 110 GLY A O 1
ATOM 850 N N . ASN A 1 111 ? -17.438 0.945 2.457 1.00 76.94 111 ASN A N 1
ATOM 851 C CA . ASN A 1 111 ? -17.117 2.369 2.281 1.00 76.94 111 ASN A CA 1
ATOM 852 C C . ASN A 1 111 ? -17.974 3.343 3.123 1.00 76.94 111 ASN A C 1
ATOM 854 O O . ASN A 1 111 ? -17.809 4.550 3.020 1.00 76.94 111 ASN A O 1
ATOM 858 N N . ARG A 1 112 ? -18.939 2.854 3.912 1.00 82.94 112 ARG A N 1
ATOM 859 C CA . ARG A 1 112 ? -19.859 3.683 4.720 1.00 82.94 112 ARG A CA 1
ATOM 860 C C . ARG A 1 112 ? -20.058 3.154 6.137 1.00 82.94 112 ARG A C 1
ATOM 862 O O . ARG A 1 112 ? -21.081 3.424 6.766 1.00 82.94 112 ARG A O 1
ATOM 869 N N . ASP A 1 113 ? -19.112 2.360 6.625 1.00 85.62 113 ASP A N 1
ATOM 870 C CA . ASP A 1 113 ? -19.199 1.777 7.959 1.00 85.62 113 ASP A CA 1
ATOM 871 C C . ASP A 1 113 ? -18.982 2.846 9.046 1.00 85.62 113 ASP A C 1
ATOM 873 O O . ASP A 1 113 ? -17.901 3.411 9.203 1.00 85.62 113 ASP A O 1
ATOM 877 N N . GLN A 1 114 ? -20.045 3.144 9.794 1.00 86.50 114 GLN A N 1
ATOM 878 C CA . GLN A 1 114 ? -20.039 4.151 10.861 1.00 86.50 114 GLN A CA 1
ATOM 879 C C . GLN A 1 114 ? -19.393 3.660 12.154 1.00 86.50 114 GLN A C 1
ATOM 881 O O . GLN A 1 114 ? -18.922 4.475 12.951 1.00 86.50 114 GLN A O 1
ATOM 886 N N . GLU A 1 115 ? -19.387 2.348 12.376 1.00 89.31 115 GLU A N 1
ATOM 887 C CA . GLU A 1 115 ? -18.912 1.760 13.625 1.00 89.31 115 GLU A CA 1
ATOM 888 C C . GLU A 1 115 ? -17.448 1.338 13.513 1.00 89.31 115 GLU A C 1
ATOM 890 O O . GLU A 1 115 ? -16.684 1.524 14.463 1.00 89.31 115 GLU A O 1
ATOM 895 N N . ILE A 1 116 ? -17.071 0.789 12.352 1.00 90.81 116 ILE A N 1
ATOM 896 C CA . ILE A 1 116 ? -15.728 0.283 12.068 1.00 90.81 116 ILE A CA 1
ATOM 897 C C . ILE A 1 116 ? -15.075 1.173 11.003 1.00 90.81 116 ILE A C 1
ATOM 899 O O . ILE A 1 116 ? -15.375 1.050 9.819 1.00 90.81 116 ILE A O 1
ATOM 903 N N . ASN A 1 117 ? -14.226 2.105 11.434 1.00 92.31 117 ASN A N 1
ATOM 904 C CA . ASN A 1 117 ? -13.548 3.092 10.585 1.00 92.31 117 ASN A CA 1
ATOM 905 C C . ASN A 1 117 ? -12.246 3.552 11.230 1.00 92.31 117 ASN A C 1
ATOM 907 O O . ASN A 1 117 ? -12.156 3.655 12.445 1.00 92.31 117 ASN A O 1
ATOM 911 N N . PHE A 1 118 ? -11.248 3.897 10.432 1.00 93.44 118 PHE A N 1
ATOM 912 C CA . PHE A 1 118 ? -10.024 4.490 10.946 1.00 93.44 118 PHE A CA 1
ATOM 913 C C . PHE A 1 118 ? -10.277 5.942 11.3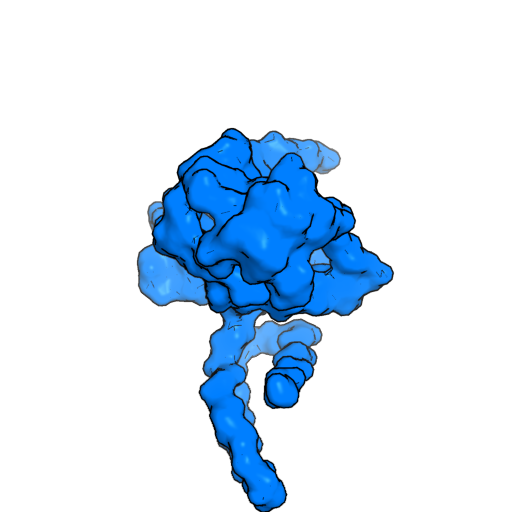66 1.00 93.44 118 PHE A C 1
ATOM 915 O O . PHE A 1 118 ? -10.785 6.738 10.581 1.00 93.44 118 PHE A O 1
ATOM 922 N N . ARG A 1 119 ? -9.943 6.303 12.608 1.00 92.69 119 ARG A N 1
ATOM 923 C CA . ARG A 1 119 ? -10.081 7.674 13.12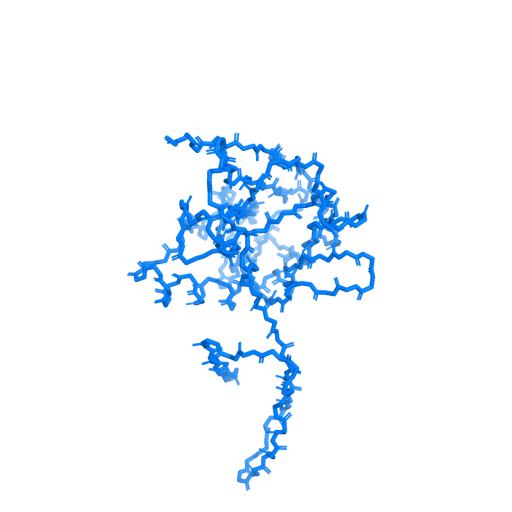6 1.00 92.69 119 ARG A CA 1
ATOM 924 C C . ARG A 1 119 ? -8.698 8.276 13.364 1.00 92.69 119 ARG A C 1
ATOM 926 O O . ARG A 1 119 ? -8.129 8.016 14.424 1.00 92.69 119 ARG A O 1
ATOM 933 N N . PRO A 1 120 ? -8.162 9.094 12.438 1.00 91.38 120 PRO A N 1
ATOM 934 C CA . PRO A 1 120 ? -6.788 9.590 12.548 1.00 91.38 120 PRO A CA 1
ATOM 935 C C . PRO A 1 120 ? -6.544 10.411 13.822 1.00 91.38 120 PRO A C 1
ATOM 937 O O . PRO A 1 120 ? -5.460 10.368 14.383 1.00 91.38 120 PRO A O 1
ATOM 940 N N . THR A 1 121 ? -7.574 11.082 14.347 1.00 90.50 121 THR A N 1
ATOM 941 C CA . THR A 1 121 ? -7.520 11.858 15.602 1.00 90.50 121 THR A CA 1
ATOM 942 C C . THR A 1 121 ? -7.264 11.030 16.862 1.00 90.50 121 THR A C 1
ATOM 944 O O . THR A 1 121 ? -6.946 11.599 17.904 1.00 90.50 121 THR A O 1
ATOM 947 N N . SER A 1 122 ? -7.414 9.703 16.797 1.00 89.12 122 SER A N 1
ATOM 948 C CA . SER A 1 122 ? -7.044 8.793 17.893 1.00 89.12 122 SER A CA 1
ATOM 949 C C . SER A 1 122 ? -5.551 8.437 17.894 1.00 89.12 122 SER A C 1
ATOM 951 O O . SER A 1 122 ? -5.086 7.809 18.841 1.00 89.12 122 SER A O 1
ATOM 953 N N . PHE A 1 123 ? -4.814 8.853 16.862 1.00 91.56 123 PHE A N 1
ATOM 954 C CA . PHE A 1 123 ? -3.392 8.597 16.653 1.00 91.56 123 PHE A CA 1
ATOM 955 C C . PHE A 1 123 ? -2.602 9.903 16.730 1.00 91.56 123 PHE A C 1
ATOM 957 O O . PHE A 1 123 ? -3.148 10.994 16.544 1.00 91.56 123 PHE A O 1
ATOM 964 N N . LYS A 1 124 ? -1.306 9.812 17.036 1.00 90.62 124 LYS A N 1
ATOM 965 C CA . LYS A 1 124 ? -0.477 11.008 17.246 1.00 90.62 124 LYS A CA 1
ATOM 966 C C . LYS A 1 124 ? 0.084 11.561 15.940 1.00 90.62 124 LYS A C 1
ATOM 968 O O . LYS A 1 124 ? 0.153 12.776 15.770 1.00 90.62 124 LYS A O 1
ATOM 973 N N . ASN A 1 125 ? 0.533 10.679 15.060 1.00 92.25 125 ASN A N 1
ATOM 974 C CA . ASN A 1 125 ? 1.119 10.992 13.766 1.00 92.25 125 ASN A CA 1
ATOM 975 C C . ASN A 1 125 ? 0.906 9.816 12.791 1.00 92.25 125 ASN A C 1
ATOM 977 O O . ASN A 1 125 ? 1.867 9.112 12.458 1.00 92.25 125 ASN A O 1
ATOM 981 N N . PRO A 1 126 ? -0.340 9.581 12.342 1.00 94.88 126 PRO A N 1
ATOM 982 C CA . PRO A 1 126 ? -0.623 8.538 11.369 1.00 94.88 126 PRO A CA 1
ATOM 983 C C . PRO A 1 126 ? -0.003 8.881 10.005 1.00 94.88 126 PRO A C 1
ATOM 985 O O . PRO A 1 126 ? -0.178 9.982 9.480 1.00 94.88 126 PRO A O 1
ATOM 988 N N . GLN A 1 127 ? 0.710 7.928 9.410 1.00 96.06 127 GLN A N 1
ATOM 989 C CA . GLN A 1 127 ? 1.416 8.071 8.138 1.00 96.06 127 GLN A CA 1
ATOM 990 C C . GLN A 1 127 ? 1.080 6.916 7.199 1.00 96.06 127 GLN A C 1
ATOM 992 O O . GLN A 1 127 ? 1.112 5.755 7.600 1.00 96.06 127 GLN A O 1
ATOM 997 N N . LEU A 1 128 ? 0.835 7.245 5.933 1.00 96.50 128 LEU A N 1
ATOM 998 C CA . LEU A 1 128 ? 0.852 6.304 4.823 1.00 96.50 128 LEU A CA 1
ATOM 999 C C . LEU A 1 128 ? 2.287 6.197 4.303 1.00 96.50 128 LEU A C 1
ATOM 1001 O O . LEU A 1 128 ? 2.903 7.211 3.958 1.00 96.50 128 LEU A O 1
ATOM 1005 N N . ARG A 1 129 ? 2.809 4.975 4.233 1.00 96.69 129 ARG A N 1
ATOM 1006 C CA . ARG A 1 129 ? 4.116 4.670 3.656 1.00 96.69 129 ARG A CA 1
ATOM 1007 C C . ARG A 1 129 ? 3.970 3.663 2.529 1.00 96.69 129 ARG A C 1
ATOM 1009 O O . ARG A 1 129 ? 3.286 2.658 2.680 1.00 96.69 129 ARG A O 1
ATOM 1016 N N . VAL A 1 130 ? 4.627 3.930 1.410 1.00 97.06 130 VAL A N 1
ATOM 1017 C CA . VAL A 1 130 ? 4.678 3.014 0.266 1.00 97.06 130 VAL A CA 1
ATOM 1018 C C . VAL A 1 130 ? 6.136 2.848 -0.119 1.00 97.06 130 VAL A C 1
ATOM 1020 O O . VAL A 1 130 ? 6.781 3.820 -0.509 1.00 97.06 130 VAL A O 1
ATOM 1023 N N . THR A 1 131 ? 6.660 1.638 0.031 1.00 97.69 131 THR A N 1
ATOM 1024 C CA . THR A 1 131 ? 8.025 1.286 -0.365 1.00 97.69 131 THR A CA 1
ATOM 1025 C C . THR A 1 131 ? 7.981 0.591 -1.714 1.00 97.69 131 THR A C 1
ATOM 1027 O O . THR A 1 131 ? 7.218 -0.359 -1.894 1.00 97.69 131 THR A O 1
ATOM 1030 N N . TYR A 1 132 ? 8.780 1.089 -2.649 1.00 97.00 132 TYR A N 1
ATOM 1031 C CA . TYR A 1 132 ? 8.791 0.645 -4.037 1.00 97.00 132 TYR A CA 1
ATOM 1032 C C . TYR A 1 132 ? 10.215 0.649 -4.597 1.00 97.00 132 TYR A C 1
ATOM 1034 O O . TYR A 1 132 ? 11.094 1.394 -4.146 1.00 97.00 132 TYR A O 1
ATOM 1042 N N . SER A 1 133 ? 10.431 -0.179 -5.609 1.00 96.94 133 SER A N 1
ATOM 1043 C CA . SER A 1 133 ? 11.657 -0.226 -6.394 1.00 96.94 133 SER A CA 1
ATOM 1044 C C . SER A 1 133 ? 11.303 -0.640 -7.812 1.00 96.94 133 SER A C 1
ATOM 1046 O O . SER A 1 133 ? 11.304 -1.825 -8.115 1.00 96.94 133 SER A O 1
ATOM 1048 N N . LEU A 1 134 ? 11.009 0.341 -8.664 1.00 94.69 134 LEU A N 1
ATOM 1049 C CA . LEU A 1 134 ? 10.654 0.099 -10.054 1.00 94.69 134 LEU A CA 1
ATOM 1050 C C . LEU A 1 134 ? 11.816 -0.557 -10.799 1.00 94.69 134 LEU A C 1
ATOM 1052 O O . LEU A 1 134 ? 12.960 -0.087 -10.750 1.00 94.69 134 LEU A O 1
ATOM 1056 N N . THR A 1 135 ? 11.510 -1.608 -11.546 1.00 94.88 135 THR A N 1
ATOM 1057 C CA . THR A 1 135 ? 12.467 -2.263 -12.425 1.00 94.88 135 THR A CA 1
ATOM 1058 C C . THR A 1 135 ? 12.692 -1.388 -13.655 1.00 94.88 135 THR A C 1
ATOM 1060 O O . THR A 1 135 ? 11.908 -1.382 -14.602 1.00 94.88 135 THR A O 1
ATOM 1063 N N . ILE A 1 136 ? 13.764 -0.590 -13.648 1.00 95.38 136 ILE A N 1
ATOM 1064 C CA . ILE A 1 136 ? 14.054 0.352 -14.737 1.00 95.38 136 ILE A CA 1
ATOM 1065 C C . ILE A 1 136 ? 14.729 -0.360 -15.905 1.00 95.38 136 ILE A C 1
ATOM 1067 O O . ILE A 1 136 ? 15.850 -0.861 -15.795 1.00 95.38 136 ILE A O 1
ATOM 1071 N N . SER A 1 137 ? 14.067 -0.360 -17.060 1.00 93.56 137 SER A N 1
ATOM 1072 C CA . SER A 1 137 ? 14.583 -0.982 -18.277 1.00 93.56 137 SER A CA 1
ATOM 1073 C C . SER A 1 137 ? 13.882 -0.436 -19.514 1.00 93.56 137 SER A C 1
ATOM 1075 O O . SER A 1 137 ? 12.686 -0.168 -19.513 1.00 93.56 137 SER A O 1
ATOM 1077 N N . ALA A 1 138 ? 14.622 -0.299 -20.615 1.00 89.94 138 ALA A N 1
ATOM 1078 C CA . ALA A 1 138 ? 14.034 0.102 -21.890 1.00 89.94 138 ALA A CA 1
ATOM 1079 C C . ALA A 1 138 ? 13.240 -1.030 -22.567 1.00 89.94 138 ALA A C 1
ATOM 1081 O O . ALA A 1 138 ? 12.394 -0.738 -23.410 1.00 89.94 138 ALA A O 1
ATOM 1082 N N . THR A 1 139 ? 13.530 -2.295 -22.249 1.00 89.00 139 THR A N 1
ATOM 1083 C CA . THR A 1 139 ? 13.001 -3.477 -22.959 1.00 89.00 139 THR A CA 1
ATOM 1084 C C . THR A 1 139 ? 12.190 -4.424 -22.081 1.00 89.00 139 THR A C 1
ATOM 1086 O O . THR A 1 139 ? 11.490 -5.280 -22.613 1.00 89.00 139 THR A O 1
ATOM 1089 N N . ALA A 1 140 ? 12.311 -4.318 -20.762 1.00 88.06 140 ALA A N 1
ATOM 1090 C CA . ALA A 1 140 ? 11.711 -5.259 -19.819 1.00 88.06 140 ALA A CA 1
ATOM 1091 C C . ALA A 1 140 ? 11.382 -4.574 -18.486 1.00 88.06 140 ALA A C 1
ATOM 1093 O O . ALA A 1 140 ? 11.717 -5.090 -17.434 1.00 88.06 140 ALA A O 1
ATOM 1094 N N . GLY A 1 141 ? 10.875 -3.343 -18.527 1.00 92.12 141 GLY A N 1
ATOM 1095 C CA . GLY A 1 141 ? 10.597 -2.591 -17.308 1.00 92.12 141 GLY A CA 1
ATOM 1096 C C . GLY A 1 141 ? 10.106 -1.181 -17.594 1.00 92.12 141 GLY A C 1
ATOM 1097 O O . GLY A 1 141 ? 9.621 -0.882 -18.689 1.00 92.12 141 GLY A O 1
ATOM 1098 N N . PHE A 1 142 ? 10.264 -0.304 -16.611 1.00 94.88 142 PHE A N 1
ATOM 1099 C CA . PHE A 1 142 ? 9.755 1.060 -16.636 1.00 94.88 142 PHE A CA 1
ATOM 1100 C C . PHE A 1 142 ? 10.800 2.079 -17.100 1.00 94.88 142 PHE A C 1
ATOM 1102 O O . PHE A 1 142 ? 12.015 1.893 -16.980 1.00 94.88 142 PHE A O 1
ATOM 1109 N N . ALA A 1 143 ? 10.314 3.197 -17.631 1.00 95.62 143 ALA A N 1
ATOM 1110 C CA . ALA A 1 143 ? 11.117 4.370 -17.918 1.00 95.62 143 ALA A CA 1
ATOM 1111 C C . ALA A 1 143 ? 11.480 5.108 -16.618 1.00 95.62 143 ALA A C 1
ATOM 1113 O O . ALA A 1 143 ? 10.637 5.314 -15.742 1.00 95.62 143 ALA A O 1
ATOM 1114 N N . THR A 1 144 ? 12.732 5.557 -16.526 1.00 96.25 144 THR A N 1
ATOM 1115 C CA . THR A 1 144 ? 13.240 6.326 -15.378 1.00 96.25 144 THR A CA 1
ATOM 1116 C C . THR A 1 144 ? 12.472 7.635 -15.171 1.00 96.25 144 THR A C 1
ATOM 1118 O O . THR A 1 144 ? 12.118 8.326 -16.130 1.00 96.25 144 THR A O 1
ATOM 1121 N N . GLY A 1 145 ? 12.220 7.982 -13.910 1.00 94.75 145 GLY A N 1
ATOM 1122 C CA . GLY A 1 145 ? 11.606 9.239 -13.490 1.00 94.75 145 GLY A CA 1
ATOM 1123 C C . GLY A 1 145 ? 10.121 9.367 -13.829 1.00 94.75 145 GLY A C 1
ATOM 1124 O O . GLY A 1 145 ? 9.611 10.485 -13.881 1.00 94.75 145 GLY A O 1
ATOM 1125 N N . THR A 1 146 ? 9.431 8.253 -14.095 1.00 95.88 146 THR A N 1
ATOM 1126 C CA . THR A 1 146 ? 8.014 8.262 -14.510 1.00 95.88 146 THR A CA 1
ATOM 1127 C C . THR A 1 146 ? 7.036 7.795 -13.435 1.00 95.88 146 THR A C 1
ATOM 1129 O O . THR A 1 146 ? 5.826 7.877 -13.645 1.00 95.88 146 THR A O 1
ATOM 1132 N N . GLY A 1 147 ? 7.540 7.339 -12.286 1.00 96.00 147 GLY A N 1
ATOM 1133 C CA . GLY A 1 147 ? 6.719 6.907 -11.161 1.00 96.00 147 GLY A CA 1
ATOM 1134 C C . GLY A 1 147 ? 5.904 8.056 -10.562 1.00 96.00 147 GLY A C 1
ATOM 1135 O O . GLY A 1 147 ? 6.422 9.154 -10.334 1.00 96.00 147 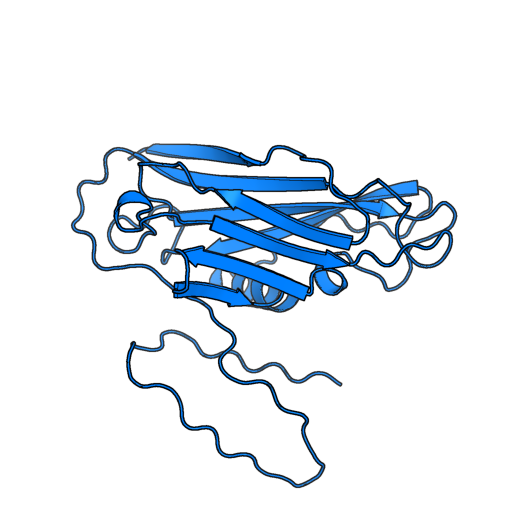GLY A O 1
ATOM 1136 N N . ALA A 1 148 ? 4.632 7.802 -10.257 1.00 97.25 148 ALA A N 1
ATOM 1137 C CA . ALA A 1 148 ? 3.788 8.725 -9.506 1.00 97.25 148 ALA A CA 1
ATOM 1138 C C . ALA A 1 148 ? 2.756 7.998 -8.635 1.00 97.25 148 ALA A C 1
ATOM 1140 O O . ALA A 1 148 ? 2.207 6.966 -9.023 1.00 97.25 148 ALA A O 1
ATOM 1141 N N . ILE A 1 149 ? 2.455 8.578 -7.470 1.00 97.12 149 ILE A N 1
ATOM 1142 C CA . ILE A 1 149 ? 1.501 8.033 -6.497 1.00 97.12 149 ILE A CA 1
ATOM 1143 C C . ILE A 1 149 ? 0.293 8.958 -6.350 1.00 97.12 149 ILE A C 1
ATOM 1145 O O . ILE A 1 149 ? 0.409 10.178 -6.212 1.00 97.12 149 ILE A O 1
ATOM 1149 N N . THR A 1 150 ? -0.897 8.363 -6.337 1.00 97.00 150 THR A N 1
ATOM 1150 C CA . THR A 1 150 ? -2.152 9.024 -5.970 1.00 97.00 150 THR A CA 1
ATOM 1151 C C . THR A 1 150 ? -2.799 8.262 -4.826 1.00 97.00 150 THR A C 1
ATOM 1153 O O . THR A 1 150 ? -3.027 7.065 -4.940 1.00 97.00 150 TH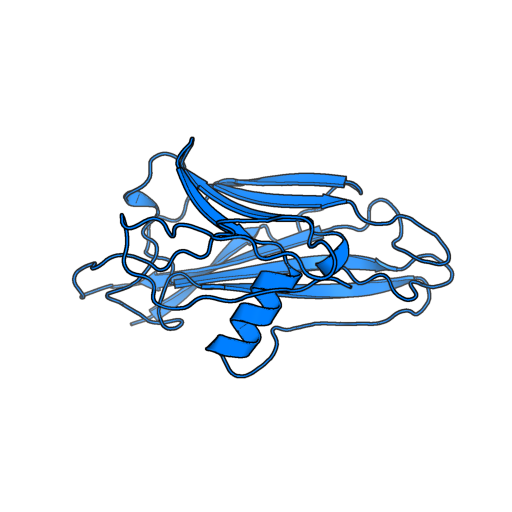R A O 1
ATOM 1156 N N . ALA A 1 151 ? -3.127 8.952 -3.739 1.00 96.75 151 ALA A N 1
ATOM 1157 C CA . ALA A 1 151 ? -3.791 8.367 -2.581 1.00 96.75 151 ALA A CA 1
ATOM 1158 C C . ALA A 1 151 ? -5.041 9.184 -2.243 1.00 96.75 151 ALA A C 1
ATOM 1160 O O . ALA A 1 151 ? -4.956 10.400 -2.047 1.00 96.75 151 ALA A O 1
ATOM 1161 N N . ILE A 1 152 ? -6.196 8.524 -2.181 1.00 96.38 152 ILE A N 1
ATOM 1162 C CA . ILE A 1 152 ? -7.508 9.146 -1.983 1.00 96.38 152 ILE A CA 1
ATOM 1163 C C . ILE A 1 152 ? -8.173 8.512 -0.763 1.00 96.38 152 ILE A C 1
ATOM 1165 O O . ILE A 1 152 ? -8.506 7.333 -0.765 1.00 96.38 152 ILE A O 1
ATOM 1169 N N . ALA A 1 153 ? -8.383 9.296 0.288 1.00 95.50 153 ALA A N 1
ATOM 1170 C CA . ALA A 1 153 ? -9.110 8.871 1.474 1.00 95.50 153 ALA A CA 1
ATOM 1171 C C . ALA A 1 153 ? -10.624 9.039 1.279 1.00 95.50 153 ALA A C 1
ATOM 1173 O O . ALA A 1 153 ? -11.104 10.111 0.899 1.00 95.50 153 ALA A O 1
ATOM 1174 N N . HIS A 1 154 ? -11.370 7.984 1.599 1.00 94.62 154 HIS A N 1
ATOM 1175 C CA . HIS A 1 154 ? -12.826 7.976 1.685 1.00 94.62 154 HIS A CA 1
ATOM 1176 C C . HIS A 1 154 ? -13.240 8.366 3.097 1.00 94.62 154 HIS A C 1
ATOM 1178 O O . HIS A 1 154 ? -13.106 7.579 4.038 1.00 94.62 154 HIS A O 1
ATOM 1184 N N . VAL A 1 155 ? -13.715 9.597 3.229 1.00 93.38 155 VAL A N 1
ATOM 1185 C CA . VAL A 1 155 ? -13.982 10.255 4.502 1.00 93.38 155 VAL A CA 1
ATOM 1186 C C . VAL A 1 155 ? -15.481 10.304 4.769 1.00 93.38 155 VAL A C 1
ATOM 1188 O O . VAL A 1 155 ? -16.267 10.661 3.890 1.00 93.38 155 VAL A O 1
ATOM 1191 N N . LEU A 1 156 ? -15.884 9.968 5.990 1.00 91.25 156 LEU A N 1
ATOM 1192 C CA . LEU A 1 156 ? -17.276 10.004 6.421 1.00 91.25 156 LEU A CA 1
ATOM 1193 C C . LEU A 1 156 ? -17.590 11.284 7.193 1.00 91.25 156 LEU A C 1
ATOM 1195 O O . LEU A 1 156 ? -16.989 11.556 8.229 1.00 91.25 156 LEU A O 1
ATOM 1199 N N . GLU A 1 157 ? -18.598 12.018 6.729 1.00 86.81 157 GLU A N 1
ATOM 1200 C CA . GLU A 1 157 ? -19.144 13.185 7.426 1.00 86.81 157 GLU A CA 1
ATOM 1201 C C . GLU A 1 157 ? -20.366 12.802 8.275 1.00 86.81 157 GLU A C 1
ATOM 1203 O O . GLU A 1 157 ? -21.113 11.871 7.942 1.00 86.81 157 GLU A O 1
ATOM 1208 N N . ASP A 1 158 ? -20.595 13.560 9.352 1.00 79.69 158 ASP A N 1
ATOM 1209 C CA . ASP A 1 158 ? -21.747 13.424 10.255 1.00 79.69 158 ASP A CA 1
ATOM 1210 C C . ASP A 1 158 ? -21.917 12.004 10.831 1.00 79.69 158 ASP A C 1
ATOM 1212 O O . ASP A 1 158 ? -23.011 11.429 10.829 1.00 79.69 158 ASP A O 1
ATOM 1216 N N . VAL A 1 159 ? -20.826 11.399 11.312 1.00 80.06 159 VAL A N 1
ATOM 1217 C CA . VAL A 1 159 ? -20.865 10.051 11.896 1.00 80.06 159 VAL A CA 1
ATOM 1218 C C . VAL A 1 159 ? -21.630 10.075 13.224 1.00 80.06 159 VAL A C 1
ATOM 1220 O O . VAL A 1 159 ? -21.118 10.512 14.250 1.00 80.06 159 VAL A O 1
ATOM 1223 N N . SER A 1 160 ? -22.867 9.573 13.201 1.00 69.38 160 SER A N 1
ATOM 1224 C CA . SER A 1 160 ? -23.769 9.508 14.361 1.00 69.38 160 SER A CA 1
ATOM 1225 C C . SER A 1 160 ? -23.637 8.223 15.193 1.00 69.38 160 SER A C 1
ATOM 1227 O O . SER A 1 160 ? -24.301 8.083 16.218 1.00 69.38 160 SER A O 1
ATOM 1229 N N . GLY A 1 161 ? -22.820 7.266 14.743 1.00 67.19 161 GLY A N 1
ATOM 1230 C CA . GLY A 1 161 ? -22.581 5.984 15.409 1.00 67.19 161 GLY A CA 1
ATOM 1231 C C . GLY A 1 161 ? -21.392 6.010 16.376 1.00 67.19 161 GLY A C 1
ATOM 1232 O O . GLY A 1 161 ? -20.404 6.720 16.167 1.00 67.19 161 GLY A O 1
ATOM 1233 N N . GLY A 1 162 ? -21.473 5.202 17.436 1.00 77.50 162 GLY A N 1
ATOM 1234 C CA . GLY A 1 162 ? -20.332 4.943 18.316 1.00 77.50 162 GLY A CA 1
ATOM 1235 C C . GLY A 1 162 ? -19.202 4.227 17.568 1.00 77.50 162 GLY A C 1
ATOM 1236 O O . GLY A 1 162 ? -19.453 3.376 16.718 1.00 77.50 162 GLY A O 1
ATOM 1237 N N . HIS A 1 163 ? -17.956 4.567 17.892 1.00 88.56 163 HIS A N 1
ATOM 1238 C CA . HIS A 1 163 ? -16.773 3.914 17.332 1.00 88.56 163 HIS A CA 1
ATOM 1239 C C . HIS A 1 163 ? -16.500 2.592 18.045 1.00 88.56 163 HIS A C 1
ATOM 1241 O O . HIS A 1 163 ? -16.404 2.575 19.272 1.00 88.56 163 HIS A O 1
ATOM 1247 N N . LYS A 1 164 ? -16.361 1.500 17.289 1.00 89.06 164 LYS A N 1
ATOM 1248 C CA . LYS A 1 164 ? -16.031 0.171 17.827 1.00 89.06 164 LYS A CA 1
ATOM 1249 C C . LYS A 1 164 ? -14.595 -0.264 17.526 1.00 89.06 164 LYS A C 1
ATOM 1251 O O . LYS A 1 164 ? -14.109 -1.182 18.173 1.00 89.06 164 LYS A O 1
ATOM 1256 N N . GLY A 1 165 ? -13.935 0.373 16.561 1.00 90.00 165 GLY A N 1
ATOM 1257 C CA . GLY A 1 165 ? -12.567 0.064 16.147 1.00 90.00 165 GLY A CA 1
ATOM 1258 C C . GLY A 1 165 ? -12.390 0.206 14.638 1.00 90.00 165 GLY A C 1
ATOM 1259 O O . GLY A 1 165 ? -13.183 0.870 13.974 1.00 90.00 165 GLY A O 1
ATOM 1260 N N . PHE A 1 166 ? -11.361 -0.431 14.092 1.00 93.06 166 PHE A N 1
ATOM 1261 C CA . PHE A 1 166 ? -11.074 -0.475 12.660 1.00 93.06 166 PHE A CA 1
ATOM 1262 C C . PHE A 1 166 ? -10.438 -1.822 12.301 1.00 93.06 166 PHE A C 1
ATOM 1264 O O . PHE A 1 166 ? -9.980 -2.556 13.179 1.00 93.06 166 PHE A O 1
ATOM 1271 N N . LEU A 1 167 ? -10.459 -2.168 11.019 1.00 92.50 167 LEU A N 1
ATOM 1272 C CA . LEU A 1 167 ? -9.813 -3.369 10.506 1.00 92.50 167 LEU A CA 1
ATOM 1273 C C . LEU A 1 167 ? -8.330 -3.108 10.253 1.00 92.50 167 LEU A C 1
ATOM 1275 O O . LEU A 1 167 ? -7.955 -2.045 9.765 1.00 92.50 167 LEU A O 1
ATOM 1279 N N . MET A 1 168 ? -7.514 -4.104 10.577 1.00 92.12 168 MET A N 1
ATOM 1280 C CA . MET A 1 168 ? -6.080 -4.116 10.325 1.00 92.12 168 MET A CA 1
ATOM 1281 C C . MET A 1 168 ? -5.734 -5.342 9.496 1.00 92.12 168 MET A C 1
ATOM 1283 O O . MET A 1 168 ? -6.178 -6.444 9.829 1.00 92.12 168 MET A O 1
ATOM 1287 N N . THR A 1 169 ? -4.891 -5.156 8.486 1.00 93.62 169 THR A N 1
ATOM 1288 C CA . THR A 1 169 ? -4.293 -6.258 7.731 1.00 93.62 169 THR A CA 1
ATOM 1289 C C . THR A 1 169 ? -2.783 -6.179 7.863 1.00 93.62 169 THR A C 1
ATOM 1291 O O . THR A 1 169 ? -2.169 -5.148 7.581 1.00 93.62 169 THR A O 1
ATOM 1294 N N . LYS A 1 170 ? -2.178 -7.267 8.336 1.00 92.69 170 LYS A N 1
ATOM 1295 C CA . LYS A 1 170 ? -0.738 -7.354 8.562 1.00 92.69 170 LYS A CA 1
ATOM 1296 C C . LYS A 1 170 ? -0.224 -8.715 8.136 1.00 92.69 170 LYS A C 1
ATOM 1298 O O . LYS A 1 170 ? -0.830 -9.740 8.451 1.00 92.69 170 LYS A O 1
ATOM 1303 N N . GLU A 1 171 ? 0.931 -8.711 7.495 1.00 90.75 171 GLU A N 1
ATOM 1304 C CA . GLU A 1 171 ? 1.775 -9.893 7.417 1.00 90.75 171 GLU A CA 1
ATOM 1305 C C . GLU A 1 171 ? 2.319 -10.205 8.820 1.00 90.75 171 GLU A C 1
ATOM 1307 O O . GLU A 1 171 ? 3.006 -9.385 9.430 1.00 90.75 171 GLU A O 1
ATOM 1312 N N . HIS A 1 172 ? 1.979 -11.379 9.354 1.00 86.81 172 HIS A N 1
ATOM 1313 C CA . HIS A 1 172 ? 2.449 -11.814 10.672 1.00 86.81 172 HIS A CA 1
ATOM 1314 C C . HIS A 1 172 ? 3.708 -12.682 10.595 1.00 86.81 172 HIS A C 1
ATOM 1316 O O . HIS A 1 172 ? 4.590 -12.549 11.439 1.00 86.81 172 HIS A O 1
ATOM 1322 N N . TYR A 1 173 ? 3.789 -13.566 9.598 1.00 87.06 173 TYR A N 1
ATOM 1323 C CA . TYR A 1 173 ? 4.866 -14.541 9.461 1.00 87.06 173 TYR A CA 1
ATOM 1324 C C . TYR A 1 173 ? 5.208 -14.756 7.992 1.00 87.06 173 TYR A C 1
ATOM 1326 O O . TYR A 1 173 ? 4.317 -14.941 7.166 1.00 87.06 173 TYR A O 1
ATOM 1334 N N . SER A 1 174 ? 6.505 -14.794 7.704 1.00 86.19 174 SER A N 1
ATOM 1335 C CA . SER A 1 174 ? 7.064 -15.159 6.407 1.00 86.19 174 SER A CA 1
ATOM 1336 C C . SER A 1 174 ? 8.262 -16.073 6.648 1.00 86.19 174 SER A C 1
ATOM 1338 O O . SER A 1 174 ? 9.121 -15.769 7.479 1.00 86.19 174 SER A O 1
ATOM 1340 N N . TYR A 1 175 ? 8.285 -17.228 5.987 1.00 84.44 175 TYR A N 1
ATOM 1341 C CA . TYR A 1 175 ? 9.347 -18.221 6.126 1.00 84.44 175 TYR A CA 1
ATOM 1342 C C . TYR A 1 175 ? 9.558 -18.967 4.808 1.00 84.44 175 TYR A C 1
ATOM 1344 O O . TYR A 1 175 ? 8.638 -19.131 4.006 1.00 84.44 175 TYR A O 1
ATOM 1352 N N . SER A 1 176 ? 10.783 -19.436 4.584 1.00 84.25 176 SER A N 1
ATOM 1353 C CA . SER A 1 176 ? 11.103 -20.271 3.428 1.00 84.25 176 SER A CA 1
ATOM 1354 C C . SER A 1 176 ? 10.672 -21.708 3.691 1.00 84.25 176 SER A C 1
ATOM 1356 O O . SER A 1 176 ? 11.085 -22.320 4.677 1.00 84.25 176 SER A O 1
ATOM 1358 N N . THR A 1 177 ? 9.852 -22.260 2.801 1.00 82.75 177 THR A N 1
ATOM 1359 C CA . THR A 1 177 ? 9.420 -23.654 2.913 1.00 82.75 177 THR A CA 1
ATOM 1360 C C . THR A 1 177 ? 10.558 -24.603 2.533 1.00 82.75 177 THR A C 1
ATOM 1362 O O . THR A 1 177 ? 11.410 -24.295 1.700 1.00 82.75 177 THR A O 1
ATOM 1365 N N . SER A 1 178 ? 10.581 -25.777 3.162 1.00 81.38 178 SER A N 1
ATOM 1366 C CA . SER A 1 178 ? 11.484 -26.873 2.813 1.00 81.38 178 SER A CA 1
ATOM 1367 C C . SER A 1 178 ? 10.657 -28.110 2.486 1.00 81.38 178 SER A C 1
ATOM 1369 O O . SER A 1 178 ? 9.609 -28.349 3.092 1.00 81.38 178 SER A O 1
ATOM 1371 N N . ALA A 1 179 ? 11.108 -28.896 1.508 1.00 84.00 179 ALA A N 1
ATOM 1372 C CA . ALA A 1 179 ? 10.394 -30.088 1.077 1.00 84.00 179 ALA A CA 1
ATOM 1373 C C . ALA A 1 179 ? 10.194 -31.058 2.254 1.00 84.00 179 ALA A C 1
ATOM 1375 O O . ALA A 1 179 ? 11.147 -31.420 2.943 1.00 84.00 179 ALA A O 1
ATOM 1376 N N . ASN A 1 180 ? 8.952 -31.512 2.448 1.00 82.44 180 ASN A N 1
ATOM 1377 C CA . ASN A 1 180 ? 8.547 -32.418 3.531 1.00 82.44 180 ASN A CA 1
ATOM 1378 C C . ASN A 1 180 ? 8.810 -31.884 4.954 1.00 82.44 180 ASN A C 1
ATOM 1380 O O . ASN A 1 180 ? 8.916 -32.676 5.890 1.00 82.44 180 ASN A O 1
ATOM 1384 N N . ALA A 1 181 ? 8.917 -30.565 5.127 1.00 81.44 181 ALA A N 1
ATOM 1385 C CA . ALA A 1 181 ? 8.983 -29.931 6.438 1.00 81.44 181 ALA A CA 1
ATOM 1386 C C . ALA A 1 181 ? 7.619 -29.351 6.840 1.00 81.44 181 ALA A C 1
ATOM 1388 O O . ALA A 1 181 ? 6.834 -28.918 5.996 1.00 81.44 181 ALA A O 1
ATOM 1389 N N . HIS A 1 182 ? 7.358 -29.328 8.145 1.00 83.62 182 HIS A N 1
ATOM 1390 C CA . HIS A 1 182 ? 6.208 -28.655 8.737 1.00 83.62 182 HIS A CA 1
ATOM 1391 C C . HIS A 1 182 ? 6.718 -27.584 9.693 1.00 83.62 182 HIS A C 1
ATOM 1393 O O . HIS A 1 182 ? 7.488 -27.903 10.597 1.00 83.62 182 HIS A O 1
ATOM 1399 N N . GLU A 1 183 ? 6.261 -26.351 9.503 1.00 83.19 183 GLU A N 1
ATOM 1400 C CA . GLU A 1 183 ? 6.502 -25.252 10.433 1.00 83.19 183 GLU A CA 1
ATOM 1401 C C . GLU A 1 183 ? 5.229 -25.016 11.246 1.00 83.19 183 GLU A C 1
ATOM 1403 O O . GLU A 1 183 ? 4.136 -24.895 10.684 1.00 83.19 183 GLU A O 1
ATOM 1408 N N . TYR A 1 184 ? 5.363 -24.975 12.569 1.00 87.31 184 TYR A N 1
ATOM 1409 C CA . TYR A 1 184 ? 4.262 -24.634 13.463 1.00 87.31 184 TYR A CA 1
ATOM 1410 C C . TYR A 1 184 ? 4.353 -23.152 13.803 1.00 87.31 184 TYR A C 1
ATOM 1412 O O . TYR A 1 184 ? 5.378 -22.688 14.293 1.00 87.31 184 TYR A O 1
ATOM 1420 N N . ILE A 1 185 ? 3.274 -22.421 13.534 1.00 87.38 185 ILE A N 1
ATOM 1421 C CA . ILE A 1 185 ? 3.196 -20.980 13.759 1.00 87.38 185 ILE A CA 1
ATOM 1422 C C . ILE A 1 185 ? 2.172 -20.718 14.855 1.00 87.38 185 ILE A C 1
ATOM 1424 O O . ILE A 1 185 ? 0.991 -21.041 14.704 1.00 87.38 185 ILE A O 1
ATOM 1428 N N . ASP A 1 186 ? 2.632 -20.101 15.939 1.00 88.69 186 ASP A N 1
ATOM 1429 C CA . ASP A 1 186 ? 1.766 -19.627 17.010 1.00 88.69 186 ASP A CA 1
ATOM 1430 C C . ASP A 1 186 ? 1.184 -18.266 16.633 1.00 88.69 186 ASP A C 1
ATOM 1432 O O . ASP A 1 186 ? 1.907 -17.291 16.447 1.00 88.69 186 ASP A O 1
ATOM 1436 N N . MET A 1 187 ? -0.140 -18.191 16.517 1.00 88.69 187 MET A N 1
ATOM 1437 C CA . MET A 1 187 ? -0.821 -16.950 16.152 1.00 88.69 187 MET A CA 1
ATOM 1438 C C . MET A 1 187 ? -0.950 -16.020 17.372 1.00 88.69 187 MET A C 1
ATOM 1440 O O . MET A 1 187 ? -1.406 -16.475 18.426 1.00 88.69 187 MET A O 1
ATOM 1444 N N . PRO A 1 188 ? -0.611 -14.722 17.246 1.00 88.69 188 PRO A N 1
ATOM 1445 C CA . PRO A 1 188 ? -0.864 -13.726 18.286 1.00 88.69 188 PRO A CA 1
ATOM 1446 C C . PRO A 1 188 ? -2.326 -13.717 18.755 1.00 88.69 188 PRO A C 1
ATOM 1448 O O . PRO A 1 188 ? -3.242 -13.830 17.954 1.00 88.69 188 PRO A O 1
ATOM 1451 N N . VAL A 1 189 ? -2.578 -13.546 20.052 1.00 89.88 189 VAL A N 1
ATOM 1452 C CA . VAL A 1 189 ? -3.945 -13.626 20.619 1.00 89.88 189 VAL A CA 1
ATOM 1453 C C . VAL A 1 189 ? -4.506 -12.277 21.072 1.00 89.88 189 VAL A C 1
ATOM 1455 O O . VAL A 1 189 ? -5.594 -12.220 21.641 1.00 89.88 189 VAL A O 1
ATOM 1458 N N . ASP A 1 190 ? -3.780 -11.188 20.815 1.00 89.31 190 ASP A N 1
ATOM 1459 C CA . ASP A 1 190 ? -4.120 -9.853 21.320 1.00 89.31 190 ASP A CA 1
ATOM 1460 C C . ASP A 1 190 ? -5.404 -9.287 20.697 1.00 89.31 190 ASP A C 1
ATOM 1462 O O . ASP A 1 190 ? -6.116 -8.505 21.329 1.00 89.31 190 ASP A O 1
ATOM 1466 N N . LEU A 1 191 ? -5.709 -9.671 19.453 1.00 89.38 191 LEU A N 1
ATOM 1467 C CA . LEU A 1 191 ? -6.837 -9.154 18.682 1.00 89.38 191 LEU A CA 1
ATOM 1468 C C . LEU A 1 191 ? -7.595 -10.277 17.967 1.00 89.38 191 LEU A C 1
ATOM 1470 O O . LEU A 1 191 ? -6.993 -11.266 17.549 1.00 89.38 191 LEU A O 1
ATOM 1474 N N . PRO A 1 192 ? -8.920 -10.133 17.785 1.00 90.75 192 PRO A N 1
ATOM 1475 C CA . PRO A 1 192 ? -9.712 -11.134 17.089 1.00 90.75 192 PRO A CA 1
ATOM 1476 C C . PRO A 1 192 ? -9.385 -11.160 15.591 1.00 90.75 192 PRO A C 1
ATOM 1478 O O . PRO A 1 192 ? -9.466 -10.141 14.902 1.00 90.75 192 PRO A O 1
ATOM 1481 N N . TYR A 1 193 ? -9.103 -12.350 15.066 1.00 90.62 193 TYR A N 1
ATOM 1482 C CA . TYR A 1 193 ? -8.947 -12.565 13.630 1.00 90.62 193 TYR A CA 1
ATOM 1483 C C . TYR A 1 193 ? -10.301 -12.637 12.929 1.00 90.62 193 TYR A C 1
ATOM 1485 O O . TYR A 1 193 ? -11.172 -13.425 13.299 1.00 90.62 193 TYR A O 1
ATOM 1493 N N . ARG A 1 194 ? -10.461 -11.843 11.868 1.00 89.56 194 ARG A N 1
ATOM 1494 C CA . ARG A 1 194 ? -11.612 -11.927 10.953 1.00 89.56 194 ARG A CA 1
ATOM 1495 C C . ARG A 1 194 ? -11.313 -12.788 9.725 1.00 89.56 194 ARG A C 1
ATOM 1497 O O . ARG A 1 194 ? -12.216 -13.439 9.207 1.00 89.56 194 ARG A O 1
ATOM 1504 N N . LEU A 1 195 ? -10.075 -12.743 9.243 1.00 90.81 195 LEU A N 1
ATOM 1505 C CA . LEU A 1 195 ? -9.629 -13.392 8.017 1.00 90.81 195 LEU A CA 1
ATOM 1506 C C . LEU A 1 195 ? -8.150 -13.756 8.158 1.00 90.81 195 LEU A C 1
ATOM 1508 O O . LEU A 1 195 ? -7.375 -12.978 8.707 1.00 90.81 195 LEU A O 1
ATOM 1512 N N . VAL A 1 196 ? -7.778 -14.924 7.641 1.00 91.62 196 VAL A N 1
ATOM 1513 C CA . VAL A 1 196 ? -6.387 -15.348 7.473 1.00 91.62 196 VAL A CA 1
ATOM 1514 C C . VAL A 1 196 ? -6.209 -15.710 6.006 1.00 91.62 196 VAL A C 1
ATOM 1516 O O . VAL A 1 196 ? -6.983 -16.501 5.468 1.00 91.62 196 VAL A O 1
ATOM 1519 N N . MET A 1 197 ? -5.206 -15.118 5.364 1.00 92.00 197 MET A N 1
ATOM 1520 C CA . MET A 1 197 ? -4.800 -15.453 4.002 1.00 92.00 197 MET A CA 1
ATOM 1521 C C . MET A 1 197 ? -3.427 -16.110 4.054 1.00 92.00 197 MET A C 1
ATOM 1523 O O . MET A 1 197 ? -2.564 -15.689 4.819 1.00 92.00 197 MET A O 1
ATOM 1527 N N . ILE A 1 198 ? -3.244 -17.156 3.255 1.00 90.50 198 ILE A N 1
ATOM 1528 C CA . ILE A 1 198 ? -1.982 -17.885 3.154 1.00 90.50 198 ILE A CA 1
ATOM 1529 C C . ILE A 1 198 ? -1.516 -17.763 1.711 1.00 90.50 198 ILE A C 1
ATOM 1531 O O . ILE A 1 198 ? -2.237 -18.150 0.790 1.00 90.50 198 ILE A O 1
ATOM 1535 N N . LYS A 1 199 ? -0.313 -17.222 1.528 1.00 88.19 199 LYS A N 1
ATOM 1536 C CA . LYS A 1 199 ? 0.346 -17.083 0.233 1.00 88.19 199 LYS A CA 1
ATOM 1537 C C . LYS A 1 199 ? 1.501 -18.074 0.164 1.00 88.19 199 LYS A C 1
ATOM 1539 O O . LYS A 1 199 ? 2.333 -18.120 1.065 1.00 88.19 199 LYS A O 1
ATOM 1544 N N . ALA A 1 200 ? 1.547 -18.853 -0.909 1.00 83.81 200 ALA A N 1
ATOM 1545 C CA . ALA A 1 200 ? 2.703 -19.660 -1.267 1.00 83.81 200 ALA A CA 1
ATOM 1546 C C . ALA A 1 200 ? 3.313 -19.060 -2.535 1.00 83.81 200 ALA A C 1
ATOM 1548 O O . ALA A 1 200 ? 2.612 -18.894 -3.532 1.00 83.81 200 ALA A O 1
ATOM 1549 N N . LEU A 1 201 ? 4.592 -18.700 -2.469 1.00 72.81 201 LEU A N 1
ATOM 1550 C CA . LEU A 1 201 ? 5.377 -18.264 -3.620 1.00 72.81 201 LEU A CA 1
ATOM 1551 C C . LEU A 1 201 ? 6.119 -19.484 -4.180 1.00 72.81 201 LEU A C 1
ATOM 1553 O O . LEU A 1 201 ? 6.663 -20.269 -3.398 1.00 72.81 201 LEU A O 1
ATOM 1557 N N . LEU A 1 202 ? 6.074 -19.658 -5.501 1.00 56.47 202 LEU A N 1
ATOM 1558 C CA . LEU A 1 202 ? 6.810 -20.690 -6.239 1.00 56.47 202 LEU A CA 1
ATOM 1559 C C . LEU A 1 202 ? 8.115 -20.121 -6.792 1.00 56.47 202 LEU A C 1
ATOM 1561 O O . LEU A 1 202 ? 8.101 -18.936 -7.187 1.00 56.47 202 LEU A O 1
#

Secondary structure (DSSP, 8-state):
-EEEEEEEEEEEE--SEEEEEEE----S-EEEEEEEEEEEBPSSB-TT--HHHH--EEEEEETTEEEEEE-HHHHHHHHHHHHSSPPPEE---BTT-EEEEEEEEE-SSSTT-SSB-B-GGGSSSEEEEEEEE--B-SSSSBPTT--EEEEEEEEEES--SPP-B----B--------TT-----PPP-SS--S--------

pLDDT: mean 91.03, std 5.84, range [56.47, 97.69]